Protein AF-A0A3R5TG19-F1 (afdb_monomer_lite)

Radius of gyration: 23.67 Å; chains: 1; bounding box: 73×33×64 Å

Secondary structure (DSSP, 8-state):
----PPP------GGGTPEEEEEEEEE-S--B-SPEEEEEEESS-EEEEEE---SSSSSPPPB-TTEEEEEEEEES---SEEEEEEEE---STT--EEEEEEEEEETTT-EEEEEEEEEEE-SSSTT--SEEEEEPEEEEEPPPEEEEEEEE--SSTT----S-EEE--EETTEE---EEE--SSS-SS-TT-EEEEEEEES---SEEE-

pLDDT: mean 88.53, std 13.29, range [38.94, 98.81]

Structure (mmCIF, N/CA/C/O backbone):
data_AF-A0A3R5TG19-F1
#
_entry.id   AF-A0A3R5TG19-F1
#
loop_
_atom_site.group_PDB
_atom_site.id
_atom_site.type_symbol
_atom_site.label_atom_id
_atom_site.label_alt_id
_atom_site.label_comp_id
_atom_site.label_asym_id
_atom_site.label_entity_id
_atom_site.label_seq_id
_atom_site.pdbx_PDB_ins_code
_atom_site.Cartn_x
_atom_site.Cartn_y
_atom_site.Cartn_z
_atom_site.occupancy
_atom_site.B_iso_or_equiv
_atom_site.auth_seq_id
_atom_site.auth_comp_id
_atom_site.auth_asym_id
_atom_site.auth_atom_id
_atom_site.pdbx_PDB_model_num
ATOM 1 N N . MET A 1 1 ? -53.582 16.364 -17.688 1.00 44.34 1 MET A N 1
ATOM 2 C CA . MET A 1 1 ? -52.197 16.042 -18.097 1.00 44.34 1 MET A CA 1
ATOM 3 C C . MET A 1 1 ? -51.512 15.343 -16.931 1.00 44.34 1 MET A C 1
ATOM 5 O O . MET A 1 1 ? -51.588 15.890 -15.838 1.00 44.34 1 MET A O 1
ATOM 9 N N . PRO A 1 2 ? -50.935 14.143 -17.101 1.00 38.94 2 PRO A N 1
ATOM 10 C CA . PRO A 1 2 ? -50.255 13.450 -16.011 1.00 38.94 2 PRO A CA 1
ATOM 11 C C . PRO A 1 2 ? -48.858 14.049 -15.799 1.00 38.94 2 PRO A C 1
ATOM 13 O O . PRO A 1 2 ? -48.077 14.179 -16.739 1.00 38.94 2 PRO A O 1
ATOM 16 N N . THR A 1 3 ? -48.552 14.439 -14.566 1.00 43.84 3 THR A N 1
ATOM 17 C CA . THR A 1 3 ? -47.246 14.970 -14.163 1.00 43.84 3 THR A CA 1
ATOM 18 C C . THR A 1 3 ? -46.274 13.820 -13.907 1.00 43.84 3 THR A C 1
ATOM 20 O O . THR A 1 3 ? -46.502 12.977 -13.039 1.00 43.84 3 THR A O 1
ATOM 23 N N . LEU A 1 4 ? -45.173 13.789 -14.662 1.00 44.91 4 LEU A N 1
ATOM 24 C CA . LEU A 1 4 ? -44.046 12.886 -14.430 1.00 44.91 4 LEU A CA 1
ATOM 25 C C . LEU A 1 4 ? -43.409 13.216 -13.074 1.00 44.91 4 LEU A C 1
ATOM 27 O O . LEU A 1 4 ? -42.861 14.302 -12.886 1.00 44.91 4 LEU A O 1
ATOM 31 N N . LYS A 1 5 ? -43.474 12.278 -12.121 1.00 48.84 5 LYS A N 1
ATOM 32 C CA . LYS A 1 5 ? -42.689 12.369 -10.886 1.00 48.84 5 LYS A CA 1
ATOM 33 C C . LYS A 1 5 ? -41.215 12.184 -11.243 1.00 48.84 5 LYS A C 1
ATOM 35 O O . LYS A 1 5 ? -40.829 11.147 -11.780 1.00 48.84 5 LYS A O 1
ATOM 40 N N . LYS A 1 6 ? -40.413 13.210 -10.963 1.00 51.38 6 LYS A N 1
ATOM 41 C CA . LYS A 1 6 ? -38.954 13.190 -11.082 1.00 51.38 6 LYS A CA 1
ATOM 42 C C . LYS A 1 6 ? -38.427 12.035 -10.219 1.00 51.38 6 LYS A C 1
ATOM 44 O O . LYS A 1 6 ? -38.751 11.974 -9.036 1.00 51.38 6 LYS A O 1
ATOM 49 N N . LYS A 1 7 ? -37.681 11.099 -10.816 1.00 50.84 7 LYS A N 1
ATOM 50 C CA . LYS A 1 7 ? -36.922 10.090 -10.063 1.00 50.84 7 LYS A CA 1
ATOM 51 C C . LYS A 1 7 ? -35.923 10.847 -9.189 1.00 50.84 7 LYS A C 1
ATOM 53 O O . LYS A 1 7 ? -35.091 11.574 -9.724 1.00 50.84 7 LYS A O 1
ATOM 58 N N . GLU A 1 8 ? -36.039 10.710 -7.876 1.00 53.78 8 GLU A N 1
ATOM 59 C CA . GLU A 1 8 ? -34.966 11.087 -6.960 1.00 53.78 8 GLU A CA 1
ATOM 60 C C . GLU A 1 8 ? -33.823 10.093 -7.173 1.00 53.78 8 GLU A C 1
ATOM 62 O O . GLU A 1 8 ? -33.967 8.892 -6.934 1.00 53.78 8 GLU A O 1
ATOM 67 N N . GLU A 1 9 ? -32.711 10.581 -7.717 1.00 55.53 9 GLU A N 1
ATOM 68 C CA . GLU A 1 9 ? -31.462 9.832 -7.748 1.00 55.53 9 GLU A CA 1
ATOM 69 C C . GLU A 1 9 ? -30.924 9.783 -6.320 1.00 55.53 9 GLU A C 1
ATOM 71 O O . GLU A 1 9 ? -30.652 10.811 -5.703 1.00 55.53 9 GLU A O 1
ATOM 76 N N . VAL A 1 10 ? -30.824 8.575 -5.771 1.00 56.81 10 VAL A N 1
ATOM 77 C CA . VAL A 1 10 ? -30.155 8.347 -4.493 1.00 56.81 10 VAL A CA 1
ATOM 78 C C . VAL A 1 10 ? -28.663 8.558 -4.739 1.00 56.81 10 VAL A C 1
ATOM 80 O O . VAL A 1 10 ? -28.024 7.723 -5.378 1.00 56.81 10 VAL A O 1
ATOM 83 N N . GLU A 1 11 ? -28.109 9.672 -4.259 1.00 52.66 11 GLU A N 1
ATOM 84 C CA . GLU A 1 11 ? -26.660 9.867 -4.187 1.00 52.66 11 GLU A CA 1
ATOM 85 C C . GLU A 1 11 ? -26.077 8.803 -3.248 1.00 52.66 11 GLU A C 1
ATOM 87 O O . GLU A 1 11 ? -26.153 8.900 -2.023 1.00 52.66 11 GLU A O 1
ATOM 92 N N . VAL A 1 12 ? -25.532 7.733 -3.826 1.00 55.78 12 VAL A N 1
ATOM 93 C CA . VAL A 1 12 ? -24.750 6.753 -3.075 1.00 55.78 12 VAL A CA 1
ATOM 94 C C . VAL A 1 12 ? -23.408 7.405 -2.768 1.00 55.78 12 VAL A C 1
ATOM 96 O O . VAL A 1 12 ? -22.629 7.668 -3.682 1.00 55.78 12 VAL A O 1
ATOM 99 N N . ASP A 1 13 ? -23.135 7.662 -1.490 1.00 48.47 13 ASP A N 1
ATOM 100 C CA . ASP A 1 13 ? -21.826 8.130 -1.039 1.00 48.47 13 ASP A CA 1
ATOM 101 C C . ASP A 1 13 ? -20.769 7.057 -1.346 1.00 48.47 13 ASP A C 1
ATOM 103 O O . ASP A 1 13 ? -20.593 6.068 -0.628 1.00 48.47 13 ASP A O 1
ATOM 107 N N . THR A 1 14 ? -20.074 7.236 -2.466 1.00 49.81 14 THR A N 1
ATOM 108 C CA . THR A 1 14 ? -19.056 6.316 -2.979 1.00 49.81 14 THR A CA 1
ATOM 109 C C . THR A 1 14 ? -17.849 6.201 -2.049 1.00 49.81 14 THR A C 1
ATOM 111 O O . THR A 1 14 ? -17.120 5.208 -2.122 1.00 49.81 14 THR A O 1
ATOM 114 N N . THR A 1 15 ? -17.664 7.139 -1.110 1.00 54.97 15 THR A N 1
ATOM 115 C CA . THR A 1 15 ? -16.556 7.100 -0.146 1.00 54.97 15 THR A CA 1
ATOM 116 C C . THR A 1 15 ? -16.666 5.938 0.845 1.00 54.97 15 THR A C 1
ATOM 118 O O . THR A 1 15 ? -15.649 5.485 1.371 1.00 54.97 15 THR A O 1
ATOM 121 N N . LEU A 1 16 ? -17.867 5.378 1.047 1.00 54.97 16 LEU A N 1
ATOM 122 C CA . LEU A 1 16 ? -18.092 4.202 1.898 1.00 54.97 16 LEU A CA 1
ATOM 123 C C . LEU A 1 16 ? -17.478 2.905 1.344 1.00 54.97 16 LEU A C 1
ATOM 125 O O . LEU A 1 16 ? -17.242 1.965 2.113 1.00 54.97 16 LEU A O 1
ATOM 129 N N . TYR A 1 17 ? -17.196 2.853 0.039 1.00 64.06 17 TYR A N 1
ATOM 130 C CA . TYR A 1 17 ? -16.634 1.681 -0.642 1.00 64.06 17 TYR A CA 1
ATOM 131 C C . TYR A 1 17 ? -15.139 1.815 -0.952 1.00 64.06 17 TYR A C 1
ATOM 133 O O . TYR A 1 17 ? -14.502 0.824 -1.318 1.00 64.06 17 TYR A O 1
ATOM 141 N N . GLU A 1 18 ? -14.559 3.003 -0.762 1.00 81.94 18 GLU A N 1
ATOM 142 C CA . GLU A 1 18 ? -13.126 3.210 -0.943 1.00 81.94 18 GLU A CA 1
ATOM 143 C C . GLU A 1 18 ? -12.328 2.555 0.194 1.00 81.94 18 GLU A C 1
ATOM 145 O O . GLU A 1 18 ? -12.533 2.784 1.390 1.00 81.94 18 GLU A O 1
ATOM 150 N N . ARG A 1 19 ? -11.355 1.740 -0.193 1.00 90.31 19 ARG A N 1
ATOM 151 C CA . ARG A 1 19 ? -10.276 1.242 0.650 1.00 90.31 19 ARG A CA 1
ATOM 152 C C . ARG A 1 19 ? -9.034 2.086 0.427 1.00 90.31 19 ARG A C 1
ATOM 154 O O . ARG A 1 19 ? -8.753 2.556 -0.674 1.00 90.31 19 ARG A O 1
ATOM 161 N N . LEU A 1 20 ? -8.265 2.239 1.499 1.00 92.25 20 LEU A N 1
ATOM 162 C CA . LEU A 1 20 ? -6.935 2.818 1.436 1.00 92.25 20 LEU A CA 1
ATOM 163 C C . LEU A 1 20 ? -5.913 1.685 1.493 1.00 92.25 20 LEU A C 1
ATOM 165 O O . LEU A 1 20 ? -5.856 0.951 2.480 1.00 92.25 20 LEU A O 1
ATOM 169 N N . TYR A 1 21 ? -5.099 1.572 0.453 1.00 95.75 21 TYR A N 1
ATOM 170 C CA . TYR A 1 21 ? -3.999 0.624 0.372 1.00 95.75 21 TYR A CA 1
ATOM 171 C C . TYR A 1 21 ? -2.679 1.360 0.577 1.00 95.75 21 TYR A C 1
ATOM 173 O O . TYR A 1 21 ? -2.360 2.306 -0.144 1.00 95.75 21 TYR A O 1
ATOM 181 N N . LYS A 1 22 ? -1.906 0.934 1.574 1.00 95.44 22 LYS A N 1
ATOM 182 C CA . LYS A 1 22 ? -0.529 1.384 1.780 1.00 95.44 22 LYS A CA 1
ATOM 183 C C . LYS A 1 22 ? 0.392 0.518 0.924 1.00 95.44 22 LYS A C 1
ATOM 185 O O . LYS A 1 22 ? 0.374 -0.699 1.073 1.00 95.44 22 LYS A O 1
ATOM 190 N N . VAL A 1 23 ? 1.188 1.136 0.059 1.00 98.00 23 VAL A N 1
ATOM 191 C CA . VAL A 1 23 ? 2.125 0.468 -0.854 1.00 98.00 23 VAL A CA 1
ATOM 192 C C . VAL A 1 23 ? 3.543 0.875 -0.472 1.00 98.00 23 VAL A C 1
ATOM 194 O O . VAL A 1 23 ? 3.931 2.024 -0.674 1.00 98.00 23 VAL A O 1
ATOM 197 N N . ASP A 1 24 ? 4.304 -0.055 0.096 1.00 97.94 24 ASP A N 1
ATOM 198 C CA . ASP A 1 24 ? 5.726 0.103 0.396 1.00 97.94 24 ASP A CA 1
ATOM 199 C C . ASP A 1 24 ? 6.554 -0.511 -0.742 1.00 97.94 24 ASP A C 1
ATOM 201 O O . ASP A 1 24 ? 6.470 -1.710 -1.003 1.00 97.94 24 ASP A O 1
ATOM 205 N N . VAL A 1 25 ? 7.360 0.306 -1.416 1.00 98.56 25 VAL A N 1
ATOM 206 C CA . VAL A 1 25 ? 8.231 -0.102 -2.527 1.00 98.56 25 VAL A CA 1
ATOM 207 C C . VAL A 1 25 ? 9.676 -0.133 -2.047 1.00 98.56 25 VAL A C 1
ATOM 209 O O . VAL A 1 25 ? 10.187 0.887 -1.585 1.00 98.56 25 VAL A O 1
ATOM 212 N N . TYR A 1 26 ? 10.329 -1.289 -2.165 1.00 98.44 26 TYR A N 1
ATOM 213 C CA . TYR A 1 26 ? 11.716 -1.504 -1.753 1.00 98.44 26 TYR A CA 1
ATOM 214 C C . TYR A 1 26 ? 12.621 -1.498 -2.980 1.00 98.44 26 TYR A C 1
ATOM 216 O O . TYR A 1 26 ? 12.577 -2.410 -3.810 1.00 98.44 26 TYR A O 1
ATOM 224 N N . THR A 1 27 ? 13.420 -0.444 -3.105 1.00 98.38 27 THR A N 1
ATOM 225 C CA . THR A 1 27 ? 14.400 -0.306 -4.181 1.00 98.38 27 THR A CA 1
ATOM 226 C C . THR A 1 27 ? 15.750 -0.805 -3.688 1.00 98.38 27 THR A C 1
ATOM 228 O O . THR A 1 27 ? 16.210 -0.366 -2.637 1.00 98.38 27 THR A O 1
ATOM 231 N N . GLY A 1 28 ? 16.386 -1.689 -4.454 1.00 97.50 28 GLY A N 1
ATOM 232 C CA . GLY A 1 28 ? 17.715 -2.204 -4.124 1.00 97.50 28 GLY A CA 1
ATOM 233 C C . GLY A 1 28 ? 18.819 -1.356 -4.745 1.00 97.50 28 GLY A C 1
ATOM 234 O O . GLY A 1 28 ? 18.795 -0.129 -4.668 1.00 97.50 28 GLY A O 1
ATOM 235 N N . GLU A 1 29 ? 19.776 -2.007 -5.403 1.00 95.62 29 GLU A N 1
ATOM 236 C CA . GLU A 1 29 ? 21.056 -1.409 -5.815 1.00 95.62 29 GLU A CA 1
ATOM 237 C C . GLU A 1 29 ? 20.965 -0.227 -6.803 1.00 95.62 29 GLU A C 1
ATOM 239 O O . GLU A 1 29 ? 21.908 0.558 -6.926 1.00 95.62 29 GLU A O 1
ATOM 244 N N . SER A 1 30 ? 19.836 -0.048 -7.496 1.00 96.38 30 SER A N 1
ATOM 245 C CA . SER A 1 30 ? 19.659 1.033 -8.470 1.00 96.38 30 SER A CA 1
ATOM 246 C C . SER A 1 30 ? 18.292 1.684 -8.357 1.00 96.38 30 SER A C 1
ATOM 248 O O . SER A 1 30 ? 17.275 1.001 -8.444 1.00 96.38 30 SER A O 1
ATOM 250 N N . GLY A 1 31 ? 18.288 3.011 -8.221 1.00 94.94 31 GLY A N 1
ATOM 251 C CA . GLY A 1 31 ? 17.098 3.861 -8.229 1.00 94.94 31 GLY A CA 1
ATOM 252 C C . GLY A 1 31 ? 16.665 4.306 -9.627 1.00 94.94 31 GLY A C 1
ATOM 253 O O . GLY A 1 31 ? 17.292 3.952 -10.621 1.00 94.94 31 GLY A O 1
ATOM 254 N N . ILE A 1 32 ? 15.601 5.108 -9.704 1.00 96.12 32 ILE A N 1
ATOM 255 C CA . ILE A 1 32 ? 15.060 5.643 -10.961 1.00 96.12 32 ILE A CA 1
ATOM 256 C C . ILE A 1 32 ? 14.358 6.993 -10.748 1.00 96.12 32 ILE A C 1
ATOM 258 O O . ILE A 1 32 ? 13.757 7.240 -9.707 1.00 96.12 32 ILE A O 1
ATOM 262 N N . ASN A 1 33 ? 14.424 7.875 -11.747 1.00 93.56 33 ASN A N 1
ATOM 263 C CA . ASN A 1 33 ? 13.768 9.194 -11.775 1.00 93.56 33 ASN A CA 1
ATOM 264 C C . ASN A 1 33 ? 12.709 9.334 -12.895 1.00 93.56 33 ASN A C 1
ATOM 266 O O . ASN A 1 33 ? 12.219 10.433 -13.168 1.00 93.56 33 ASN A O 1
ATOM 270 N N . ALA A 1 34 ? 12.374 8.222 -13.551 1.00 94.56 34 ALA A N 1
ATOM 271 C CA . ALA A 1 34 ? 11.252 8.098 -14.475 1.00 94.56 34 ALA A CA 1
ATOM 272 C C . ALA A 1 34 ? 9.936 7.855 -13.717 1.00 94.56 34 ALA A C 1
ATOM 274 O O . ALA A 1 34 ? 9.946 7.526 -12.528 1.00 94.56 34 ALA A O 1
ATOM 275 N N . ASN A 1 35 ? 8.795 7.981 -14.396 1.00 95.44 35 ASN A N 1
ATOM 276 C CA . ASN A 1 35 ? 7.510 7.759 -13.749 1.00 95.44 35 ASN A CA 1
ATOM 277 C C . ASN A 1 35 ? 7.250 6.270 -13.584 1.00 95.44 35 ASN A C 1
ATOM 279 O O . ASN A 1 35 ? 7.169 5.522 -14.560 1.00 95.44 35 ASN A O 1
ATOM 283 N N . VAL A 1 36 ? 7.045 5.864 -12.338 1.00 97.44 36 VAL A N 1
ATOM 284 C CA . VAL A 1 36 ? 6.682 4.495 -11.986 1.00 97.44 36 VAL A CA 1
ATOM 285 C C . VAL A 1 36 ? 5.170 4.397 -11.826 1.00 97.44 36 VAL A C 1
ATOM 287 O O . VAL A 1 36 ? 4.535 5.261 -11.218 1.00 97.44 36 VAL A O 1
ATOM 290 N N . HIS A 1 37 ? 4.594 3.336 -12.373 1.00 98.31 37 HIS A N 1
ATOM 291 C CA . HIS A 1 37 ? 3.171 3.044 -12.332 1.00 98.31 37 HIS A CA 1
ATOM 292 C C . HIS A 1 37 ? 2.938 1.645 -11.778 1.00 98.31 37 HIS A C 1
ATOM 294 O O . HIS A 1 37 ? 3.706 0.726 -12.062 1.00 98.31 37 HIS A O 1
ATOM 300 N N . ILE A 1 38 ? 1.850 1.489 -11.030 1.00 98.69 38 ILE A N 1
ATOM 301 C CA . ILE A 1 38 ? 1.385 0.206 -10.515 1.00 98.69 38 ILE A CA 1
ATOM 302 C C . ILE A 1 38 ? -0.047 -0.065 -10.980 1.00 98.69 38 ILE A C 1
ATOM 304 O O . ILE A 1 38 ? -0.877 0.841 -11.010 1.00 98.69 38 ILE A O 1
ATOM 308 N N . THR A 1 39 ? -0.335 -1.312 -11.332 1.00 98.69 39 THR A N 1
ATOM 309 C CA . THR A 1 39 ? -1.693 -1.856 -11.488 1.00 98.69 39 THR A CA 1
ATOM 310 C C . THR A 1 39 ? -1.832 -2.992 -10.484 1.00 98.69 39 THR A C 1
ATOM 312 O O . THR A 1 39 ? -0.910 -3.796 -10.356 1.00 98.69 39 THR A O 1
ATOM 315 N N . ILE A 1 40 ? -2.938 -3.059 -9.746 1.00 98.69 40 ILE A N 1
ATOM 316 C CA . ILE A 1 40 ? -3.152 -4.110 -8.743 1.00 98.69 40 ILE A CA 1
ATOM 317 C C . ILE A 1 40 ? -4.423 -4.853 -9.103 1.00 98.69 40 ILE A C 1
ATOM 319 O O . ILE A 1 40 ? -5.493 -4.259 -9.126 1.00 98.69 40 ILE A O 1
ATOM 323 N N . LYS A 1 41 ? -4.316 -6.157 -9.323 1.00 98.56 41 LYS A N 1
ATOM 324 C CA . LYS A 1 41 ? -5.462 -7.031 -9.525 1.00 98.56 41 LYS A CA 1
ATOM 325 C C . LYS A 1 41 ? -5.706 -7.846 -8.265 1.00 98.56 41 LYS A C 1
ATOM 327 O O . LYS A 1 41 ? -4.799 -8.526 -7.773 1.00 98.56 41 LYS A O 1
ATOM 332 N N . GLY A 1 42 ? -6.929 -7.790 -7.758 1.00 98.00 42 GLY A N 1
ATOM 333 C CA . GLY A 1 42 ? -7.396 -8.691 -6.719 1.00 98.00 42 GLY A CA 1
ATOM 334 C C . GLY A 1 42 ? -8.580 -9.536 -7.178 1.00 98.00 42 GLY A C 1
ATOM 335 O O . GLY A 1 42 ? -9.133 -9.357 -8.260 1.00 98.00 42 GLY A O 1
ATOM 336 N N . SER A 1 43 ? -8.973 -10.473 -6.325 1.00 97.62 43 SER A N 1
ATOM 337 C CA . SER A 1 43 ? -10.079 -11.416 -6.557 1.00 97.62 43 SER A CA 1
ATOM 338 C C . SER A 1 43 ? -11.468 -10.772 -6.685 1.00 97.62 43 SER A C 1
ATOM 340 O O . SER A 1 43 ? -12.420 -11.450 -7.076 1.00 97.62 43 SER A O 1
ATOM 342 N N . ARG A 1 44 ? -11.632 -9.498 -6.304 1.00 96.81 44 ARG A N 1
ATOM 343 C CA . ARG A 1 44 ? -12.923 -8.788 -6.358 1.00 96.81 44 ARG A CA 1
ATOM 344 C C . ARG A 1 44 ? -12.945 -7.627 -7.338 1.00 96.81 44 ARG A C 1
ATOM 346 O O . ARG A 1 44 ? -13.999 -7.372 -7.908 1.00 96.81 44 ARG A O 1
ATOM 353 N N . ASP A 1 45 ? -11.827 -6.928 -7.483 1.00 96.44 45 ASP A N 1
ATOM 354 C CA . ASP A 1 45 ? -11.725 -5.708 -8.281 1.00 96.44 45 ASP A CA 1
ATOM 355 C C . ASP A 1 45 ? -10.250 -5.420 -8.613 1.00 96.44 45 ASP A C 1
ATOM 357 O O . ASP A 1 45 ? -9.344 -6.145 -8.178 1.00 96.44 45 ASP A O 1
ATOM 361 N N . GLU A 1 46 ? -9.996 -4.340 -9.343 1.00 96.81 46 GLU A N 1
ATOM 362 C CA . GLU A 1 46 ? -8.660 -3.879 -9.701 1.00 96.81 46 GLU A CA 1
ATOM 363 C C . GLU A 1 46 ? -8.428 -2.393 -9.394 1.00 96.81 46 GLU A C 1
ATOM 365 O O . GLU A 1 46 ? -9.309 -1.543 -9.500 1.00 96.81 46 GLU A O 1
ATOM 370 N N . LEU A 1 47 ? -7.189 -2.066 -9.026 1.00 97.50 47 LEU A N 1
ATOM 371 C CA . LEU A 1 47 ? -6.664 -0.715 -9.142 1.00 97.50 47 LEU A CA 1
ATOM 372 C C . LEU A 1 47 ? -6.041 -0.585 -10.539 1.00 97.50 47 LEU A C 1
ATOM 374 O O . LEU A 1 47 ? -4.989 -1.197 -10.772 1.00 97.50 47 LEU A O 1
ATOM 378 N N . PRO A 1 48 ? -6.628 0.212 -11.451 1.00 97.62 48 PRO A N 1
ATOM 379 C CA . PRO A 1 48 ? -6.042 0.451 -12.763 1.00 97.62 48 PRO A CA 1
ATOM 380 C C . PRO A 1 48 ? -4.686 1.154 -12.648 1.00 97.62 48 PRO A C 1
ATOM 382 O O . PRO A 1 48 ? -4.320 1.687 -11.595 1.00 97.62 48 PRO A O 1
ATOM 385 N N . LYS A 1 49 ? -3.949 1.192 -13.764 1.00 98.00 49 LYS A N 1
ATOM 386 C CA . LYS A 1 49 ? -2.621 1.808 -13.858 1.00 98.00 49 LYS A CA 1
ATOM 387 C C . LYS A 1 49 ? -2.590 3.187 -13.195 1.00 98.00 49 LYS A C 1
ATOM 389 O O . LYS A 1 49 ? -3.136 4.162 -13.707 1.00 98.00 49 LYS A O 1
ATOM 394 N N . THR A 1 50 ? -1.892 3.259 -12.070 1.00 96.81 50 THR A N 1
ATOM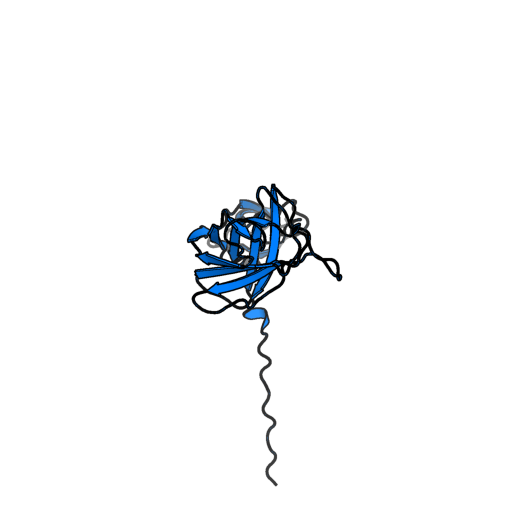 395 C CA . THR A 1 50 ? -1.807 4.436 -11.211 1.00 96.81 50 THR A CA 1
ATOM 396 C C . THR A 1 50 ? -0.348 4.823 -11.023 1.00 96.81 50 THR A C 1
ATOM 398 O O . THR A 1 50 ? 0.487 3.992 -10.672 1.00 96.81 50 THR A O 1
ATOM 401 N N . GLN A 1 51 ? -0.023 6.093 -11.257 1.00 96.00 51 GLN A N 1
ATOM 402 C CA . GLN A 1 51 ? 1.329 6.615 -11.059 1.00 96.00 51 GLN A CA 1
ATOM 403 C C . GLN A 1 51 ? 1.660 6.737 -9.563 1.00 96.00 51 GLN A C 1
ATOM 405 O O . GLN A 1 51 ? 0.895 7.322 -8.793 1.00 96.00 51 GLN A O 1
ATOM 410 N N . LEU A 1 52 ? 2.835 6.254 -9.162 1.00 95.81 52 LEU A N 1
ATOM 411 C CA . LEU A 1 52 ? 3.370 6.412 -7.813 1.00 95.81 52 LEU A CA 1
ATOM 412 C C . LEU A 1 52 ? 4.077 7.767 -7.684 1.00 95.81 52 LEU A C 1
ATOM 414 O O . LEU A 1 52 ? 5.143 7.986 -8.256 1.00 95.81 52 LEU A O 1
ATOM 418 N N . LYS A 1 53 ? 3.481 8.694 -6.927 1.00 90.50 53 LYS A N 1
ATOM 419 C CA . LYS A 1 53 ? 4.020 10.045 -6.702 1.00 90.50 53 LYS A CA 1
ATOM 420 C C . LYS A 1 53 ? 3.732 10.558 -5.291 1.00 90.50 53 LYS A C 1
ATOM 422 O O . LYS A 1 53 ? 2.763 10.136 -4.663 1.00 90.50 53 LYS A O 1
ATOM 427 N N . LYS A 1 54 ? 4.556 11.494 -4.805 1.00 83.19 54 LYS A N 1
ATOM 428 C CA . LYS A 1 54 ? 4.353 12.214 -3.534 1.00 83.19 54 LYS A CA 1
ATOM 429 C C . LYS A 1 54 ? 4.196 13.717 -3.791 1.00 83.19 54 LYS A C 1
ATOM 431 O O . LYS A 1 54 ? 4.942 14.279 -4.582 1.00 83.19 54 LYS A O 1
ATOM 436 N N . GLY A 1 55 ? 3.265 14.367 -3.087 1.00 67.06 55 GLY A N 1
ATOM 437 C CA . GLY A 1 55 ? 3.061 15.824 -3.142 1.00 67.06 55 GLY A CA 1
ATOM 438 C C . GLY A 1 55 ? 2.157 16.328 -4.281 1.00 67.06 55 GLY A C 1
ATOM 439 O O . GLY A 1 55 ? 1.633 15.552 -5.078 1.00 67.06 55 GLY A O 1
ATOM 440 N N . ARG A 1 56 ? 1.940 17.653 -4.320 1.00 57.34 56 ARG A N 1
ATOM 441 C CA . ARG A 1 56 ? 1.245 18.371 -5.406 1.00 57.34 56 ARG A CA 1
ATOM 442 C C . ARG A 1 56 ? 2.302 19.014 -6.314 1.00 57.34 56 ARG A C 1
ATOM 444 O O . ARG A 1 56 ? 3.124 19.771 -5.811 1.00 57.34 56 ARG A O 1
ATOM 451 N N . GLY A 1 57 ? 2.289 18.731 -7.617 1.00 61.56 57 GLY A N 1
ATOM 452 C CA . GLY A 1 57 ? 3.234 19.307 -8.586 1.00 61.56 57 GLY A CA 1
ATOM 453 C C . GLY A 1 57 ? 3.508 18.395 -9.787 1.00 61.56 57 GLY A C 1
ATOM 454 O O . GLY A 1 57 ? 2.994 17.278 -9.842 1.00 61.56 57 GLY A O 1
ATOM 455 N N . SER A 1 58 ? 4.305 18.886 -10.744 1.00 58.88 58 SER A N 1
ATOM 456 C CA . SER A 1 58 ? 4.680 18.173 -11.979 1.00 58.88 58 SER A CA 1
ATOM 457 C C . SER A 1 58 ? 6.028 17.447 -11.910 1.00 58.88 58 SER A C 1
ATOM 459 O O . SER A 1 58 ? 6.430 16.836 -12.895 1.00 58.88 58 SER A O 1
ATOM 461 N N . MET A 1 59 ? 6.753 17.530 -10.790 1.00 67.50 59 MET A N 1
ATOM 462 C CA . MET A 1 59 ? 8.063 16.893 -10.681 1.00 67.50 59 MET A CA 1
ATOM 463 C C . MET A 1 59 ? 7.899 15.393 -10.417 1.00 67.50 59 MET A C 1
ATOM 465 O O . MET A 1 59 ? 7.160 14.990 -9.515 1.00 67.50 59 MET A O 1
ATOM 469 N N . ASN A 1 60 ? 8.583 14.576 -11.219 1.00 75.50 60 ASN A N 1
ATOM 470 C CA . ASN A 1 60 ? 8.588 13.123 -11.078 1.00 75.50 60 ASN A CA 1
ATOM 471 C C . ASN A 1 60 ? 9.107 12.736 -9.688 1.00 75.50 60 ASN A C 1
ATOM 473 O O . ASN A 1 60 ? 10.067 13.323 -9.184 1.00 75.50 60 ASN A O 1
ATOM 477 N N . PHE A 1 61 ? 8.493 11.727 -9.072 1.00 89.44 61 PHE A N 1
ATOM 478 C CA . PHE A 1 61 ? 9.020 11.171 -7.833 1.00 89.44 61 PHE A CA 1
ATOM 479 C C . PHE A 1 61 ? 10.262 10.323 -8.132 1.00 89.44 61 PHE A C 1
ATOM 481 O O . PHE A 1 61 ? 10.237 9.478 -9.025 1.00 89.44 61 PHE A O 1
ATOM 488 N N . ILE A 1 62 ? 11.340 10.549 -7.382 1.00 93.44 62 ILE A N 1
ATOM 489 C CA . ILE A 1 62 ? 12.604 9.832 -7.554 1.00 93.44 62 ILE A CA 1
ATOM 490 C C . ILE A 1 62 ? 12.661 8.688 -6.547 1.00 93.44 62 ILE A C 1
ATOM 492 O O . ILE A 1 62 ? 12.634 8.913 -5.338 1.00 93.44 62 ILE A O 1
ATOM 496 N N . PHE A 1 63 ? 12.792 7.466 -7.051 1.00 95.69 63 PHE A N 1
ATOM 497 C CA . PHE A 1 63 ? 13.095 6.292 -6.246 1.00 95.69 63 PHE A CA 1
ATOM 498 C C . PHE A 1 63 ? 14.605 6.220 -6.055 1.00 95.69 63 PHE A C 1
ATOM 500 O O . PHE A 1 63 ? 15.351 6.030 -7.016 1.00 95.69 63 PHE A O 1
ATOM 507 N N . MET A 1 64 ? 15.065 6.402 -4.823 1.00 95.69 64 MET A N 1
ATOM 508 C CA . MET A 1 64 ? 16.482 6.285 -4.487 1.00 95.69 64 MET A CA 1
ATOM 509 C C . MET A 1 64 ? 16.872 4.813 -4.324 1.00 95.69 64 MET A C 1
ATOM 511 O O . MET A 1 64 ? 16.045 3.975 -3.979 1.00 95.69 64 MET A O 1
ATOM 515 N N . ARG A 1 65 ? 18.139 4.492 -4.602 1.00 96.75 65 ARG A N 1
ATOM 516 C CA . ARG A 1 65 ? 18.678 3.155 -4.320 1.00 96.75 65 ARG A CA 1
ATOM 517 C C . ARG A 1 65 ? 18.676 2.888 -2.815 1.00 96.75 65 ARG A C 1
ATOM 519 O O . ARG A 1 65 ? 18.873 3.825 -2.046 1.00 96.75 65 ARG A O 1
ATOM 526 N N . GLU A 1 66 ? 18.512 1.628 -2.432 1.00 96.69 66 GLU A N 1
ATOM 527 C CA . GLU A 1 66 ? 18.559 1.154 -1.041 1.00 96.69 66 GLU A CA 1
ATOM 528 C C . GLU A 1 66 ? 17.556 1.867 -0.116 1.00 96.69 66 GLU A C 1
ATOM 530 O O . GLU A 1 66 ? 17.794 2.040 1.081 1.00 96.69 66 GLU A O 1
ATOM 535 N N . THR A 1 67 ? 16.414 2.300 -0.659 1.00 96.06 67 THR A N 1
ATOM 536 C CA . THR A 1 67 ? 15.356 2.937 0.129 1.00 96.06 67 THR A CA 1
ATOM 537 C C . THR A 1 67 ? 14.033 2.197 0.048 1.00 96.06 67 THR A C 1
ATOM 539 O O . THR A 1 67 ? 13.724 1.460 -0.892 1.00 96.06 67 THR A O 1
ATOM 542 N N . LYS A 1 68 ? 13.216 2.444 1.074 1.00 96.75 68 LYS A N 1
ATOM 543 C CA . LYS A 1 68 ? 11.804 2.091 1.099 1.00 96.75 68 LYS A CA 1
ATOM 544 C C . LYS A 1 68 ? 10.974 3.353 0.956 1.00 96.75 68 LYS A C 1
ATOM 546 O O . LYS A 1 68 ? 11.049 4.235 1.811 1.00 96.75 68 LYS A O 1
ATOM 551 N N . GLU A 1 69 ? 10.109 3.382 -0.048 1.00 96.12 69 GLU A N 1
ATOM 552 C CA . GLU A 1 69 ? 9.187 4.490 -0.270 1.00 96.12 69 GLU A CA 1
ATOM 553 C C . GLU A 1 69 ? 7.731 4.051 -0.116 1.00 96.12 69 GLU A C 1
ATOM 555 O O . GLU A 1 69 ? 7.299 3.066 -0.707 1.00 96.12 69 GLU A O 1
ATOM 560 N N . THR A 1 70 ? 6.971 4.793 0.694 1.00 94.69 70 THR A N 1
ATOM 561 C CA . THR A 1 70 ? 5.564 4.499 1.003 1.00 94.69 70 THR A CA 1
ATOM 562 C C . THR A 1 70 ? 4.613 5.408 0.226 1.00 94.69 70 THR A C 1
ATOM 564 O O . THR A 1 70 ? 4.760 6.633 0.254 1.00 94.69 70 THR A O 1
ATOM 567 N N . PHE A 1 71 ? 3.582 4.813 -0.371 1.00 95.50 71 PHE A N 1
ATOM 568 C CA . PHE A 1 71 ? 2.470 5.480 -1.050 1.00 95.50 71 PHE A CA 1
ATOM 569 C C . PHE A 1 71 ? 1.132 5.029 -0.458 1.00 95.50 71 PHE A C 1
ATOM 571 O O . PHE A 1 71 ? 1.026 3.945 0.113 1.00 95.50 71 PHE A O 1
ATOM 578 N N . TYR A 1 72 ? 0.102 5.859 -0.607 1.00 92.62 72 TYR A N 1
ATOM 579 C CA . TYR A 1 72 ? -1.262 5.538 -0.193 1.00 92.62 72 TYR A CA 1
ATOM 580 C C . TYR A 1 72 ? -2.186 5.687 -1.393 1.00 92.62 72 TYR A C 1
ATOM 582 O O . TYR A 1 72 ? -2.336 6.788 -1.923 1.00 92.62 72 TYR A O 1
ATOM 590 N N . LEU A 1 73 ? -2.774 4.576 -1.825 1.00 94.44 73 LEU A N 1
ATOM 591 C CA . LEU A 1 73 ? -3.624 4.504 -3.005 1.00 94.44 73 LEU A CA 1
ATOM 592 C C . LEU A 1 73 ? -5.056 4.213 -2.571 1.00 94.44 73 LEU A C 1
ATOM 594 O O . LEU A 1 73 ? -5.304 3.313 -1.767 1.00 94.44 73 LEU A O 1
ATOM 598 N N . LYS A 1 74 ? -5.992 5.003 -3.088 1.00 93.19 74 LYS A N 1
ATOM 599 C CA . LYS A 1 74 ? -7.421 4.748 -2.933 1.00 93.19 74 LYS A CA 1
ATOM 600 C C . LYS A 1 74 ? -7.886 3.828 -4.053 1.00 93.19 74 LYS A C 1
ATOM 602 O O . LYS A 1 74 ? -7.538 4.063 -5.206 1.00 93.19 74 LYS A O 1
ATOM 607 N N . ALA A 1 75 ? -8.657 2.809 -3.707 1.00 94.50 75 ALA A N 1
ATOM 608 C CA . ALA A 1 75 ? -9.270 1.887 -4.656 1.00 94.50 75 ALA A CA 1
ATOM 609 C C . ALA A 1 75 ? -10.560 1.309 -4.053 1.00 94.50 75 ALA A C 1
ATOM 611 O O . ALA A 1 75 ? -10.738 1.399 -2.836 1.00 94.50 75 ALA A O 1
ATOM 612 N N . PRO A 1 76 ? -11.442 0.675 -4.839 1.00 94.44 76 PRO A N 1
ATOM 613 C CA . PRO A 1 76 ? -12.477 -0.200 -4.294 1.00 94.44 76 PRO A CA 1
ATOM 614 C C . PRO A 1 76 ? -11.881 -1.323 -3.431 1.00 94.44 76 PRO A C 1
ATOM 616 O O . PRO A 1 76 ? -10.666 -1.525 -3.365 1.00 94.44 76 PRO A O 1
ATOM 619 N N . PHE A 1 77 ? -12.731 -2.097 -2.759 1.00 94.50 77 PHE A N 1
ATOM 620 C CA . PHE A 1 77 ? -12.264 -3.306 -2.085 1.00 94.50 77 PHE A CA 1
ATOM 621 C C . PHE A 1 77 ? -11.824 -4.371 -3.102 1.00 94.50 77 PHE A C 1
ATOM 623 O O . PHE A 1 77 ? -12.649 -5.094 -3.649 1.00 94.50 77 PHE A O 1
ATOM 630 N N . LEU A 1 78 ? -10.508 -4.503 -3.283 1.00 96.44 78 LEU A N 1
ATOM 631 C CA . LEU A 1 78 ? -9.886 -5.399 -4.266 1.00 96.44 78 LEU A CA 1
ATOM 632 C C . LEU A 1 78 ? -9.964 -6.891 -3.881 1.00 96.44 78 LEU A C 1
ATOM 634 O O . LEU A 1 78 ? -9.746 -7.764 -4.718 1.00 96.44 78 LEU A O 1
ATOM 638 N N . GLY A 1 79 ? -10.296 -7.216 -2.626 1.00 95.19 79 GLY A N 1
ATOM 639 C CA . GLY A 1 79 ? -10.287 -8.592 -2.122 1.00 95.19 79 GLY A CA 1
ATOM 640 C C . GLY A 1 79 ? -8.877 -9.114 -1.828 1.00 95.19 79 GLY A C 1
ATOM 641 O O . GLY A 1 79 ? -8.015 -8.367 -1.369 1.00 95.19 79 GLY A O 1
ATOM 642 N N . GLU A 1 80 ? -8.662 -10.412 -2.051 1.00 96.88 80 GLU A N 1
ATOM 643 C CA . GLU A 1 80 ? -7.332 -11.036 -2.025 1.00 96.88 80 GLU A CA 1
ATOM 644 C C . GLU A 1 80 ? -6.496 -10.520 -3.202 1.00 96.88 80 GLU A C 1
ATOM 646 O O . GLU A 1 80 ? -6.945 -10.648 -4.340 1.00 96.88 80 GLU A O 1
ATOM 651 N N . LEU A 1 81 ? -5.330 -9.917 -2.941 1.00 98.31 81 LEU A N 1
ATOM 652 C CA . LEU A 1 81 ? -4.477 -9.374 -4.000 1.00 98.31 81 LEU A CA 1
ATOM 653 C C . LEU A 1 81 ? -3.663 -10.491 -4.656 1.00 98.31 81 LEU A C 1
ATOM 655 O O . LEU A 1 81 ? -2.910 -11.190 -3.981 1.00 98.31 81 LEU A O 1
ATOM 659 N N . GLU A 1 82 ? -3.793 -10.625 -5.972 1.00 97.94 82 GLU A N 1
ATOM 660 C CA . GLU A 1 82 ? -3.216 -11.735 -6.734 1.00 97.94 82 GLU A CA 1
ATOM 661 C C . GLU A 1 82 ? -2.009 -11.288 -7.554 1.00 97.94 82 GLU A C 1
ATOM 663 O O . GLU A 1 82 ? -0.985 -11.970 -7.564 1.00 97.94 82 GLU A O 1
ATOM 668 N N . ILE A 1 83 ? -2.114 -10.138 -8.231 1.00 98.69 83 ILE A N 1
ATOM 669 C CA . ILE A 1 83 ? -1.073 -9.635 -9.132 1.00 98.69 83 ILE A CA 1
ATOM 670 C C . ILE A 1 83 ? -0.846 -8.145 -8.889 1.00 98.69 83 ILE A C 1
ATOM 672 O O . ILE A 1 83 ? -1.790 -7.356 -8.885 1.00 98.69 83 ILE A O 1
ATOM 676 N N . ALA A 1 84 ? 0.417 -7.755 -8.741 1.00 98.75 84 ALA A N 1
ATOM 677 C CA . ALA A 1 84 ? 0.851 -6.369 -8.830 1.00 98.75 84 ALA A CA 1
ATOM 678 C C . ALA A 1 84 ? 1.744 -6.213 -10.061 1.00 98.75 84 ALA A C 1
ATOM 680 O O . ALA A 1 84 ? 2.837 -6.775 -10.128 1.00 98.75 84 ALA A O 1
ATOM 681 N N . THR A 1 85 ? 1.280 -5.438 -11.033 1.00 98.81 85 THR A N 1
ATOM 682 C CA . THR A 1 85 ? 2.061 -5.082 -12.213 1.00 98.81 85 THR A CA 1
ATOM 683 C C . THR A 1 85 ? 2.759 -3.758 -11.961 1.00 98.81 85 THR A C 1
ATOM 685 O O . THR A 1 85 ? 2.094 -2.743 -11.761 1.00 98.81 85 THR A O 1
ATOM 688 N N . ILE A 1 86 ? 4.086 -3.753 -11.996 1.00 98.62 86 ILE A N 1
ATOM 689 C CA . ILE A 1 86 ? 4.915 -2.565 -11.786 1.00 98.62 86 ILE A CA 1
ATOM 690 C C . ILE A 1 86 ? 5.707 -2.253 -13.055 1.00 98.62 86 ILE A C 1
ATOM 692 O O . ILE A 1 86 ? 6.298 -3.143 -13.670 1.00 98.62 86 ILE A O 1
ATOM 696 N N . GLU A 1 87 ? 5.697 -0.989 -13.471 1.00 98.50 87 GLU A N 1
ATOM 697 C CA . GLU A 1 87 ? 6.373 -0.541 -14.688 1.00 98.50 87 GLU A CA 1
ATOM 698 C C . GLU A 1 87 ? 6.857 0.906 -14.604 1.00 98.50 87 GLU A C 1
ATOM 700 O O . GLU A 1 87 ? 6.341 1.695 -13.813 1.00 98.50 87 GLU A O 1
ATOM 705 N N . HIS A 1 88 ? 7.824 1.274 -15.446 1.00 97.69 88 HIS A N 1
ATOM 706 C CA . HIS A 1 88 ? 8.241 2.666 -15.625 1.00 97.69 88 HIS A CA 1
ATOM 707 C C . HIS A 1 88 ? 8.210 3.094 -17.093 1.00 97.69 88 HIS A C 1
ATOM 709 O O . HIS A 1 88 ? 8.275 2.262 -17.991 1.00 97.69 88 HIS A O 1
ATOM 715 N N . ASP A 1 89 ? 8.143 4.401 -17.346 1.00 96.50 89 ASP A N 1
ATOM 716 C CA . ASP A 1 89 ? 8.129 4.988 -18.699 1.00 96.50 89 ASP A CA 1
ATOM 717 C C . ASP A 1 89 ? 9.514 5.445 -19.199 1.00 96.50 89 ASP A C 1
ATOM 719 O O . ASP A 1 89 ? 9.661 5.965 -20.304 1.00 96.50 89 ASP A O 1
ATOM 723 N N . GLY A 1 90 ? 10.554 5.251 -18.389 1.00 94.81 90 GLY A N 1
ATOM 724 C CA . GLY A 1 90 ? 11.911 5.657 -18.726 1.00 94.81 90 GLY A CA 1
ATOM 725 C C . GLY A 1 90 ? 12.528 4.896 -19.910 1.00 94.81 90 GLY A C 1
ATOM 726 O O . GLY A 1 90 ? 12.598 3.672 -19.888 1.00 94.81 90 GLY A O 1
ATOM 727 N N . LEU A 1 91 ? 13.069 5.637 -20.889 1.00 94.56 91 LEU A N 1
ATOM 728 C CA . LEU A 1 91 ? 13.698 5.075 -22.104 1.00 94.56 91 LEU A CA 1
ATOM 729 C C . LEU A 1 91 ? 15.238 5.158 -22.145 1.00 94.56 91 LEU A C 1
ATOM 731 O O . LEU A 1 91 ? 15.885 4.485 -22.948 1.00 94.56 91 LEU A O 1
ATOM 735 N N . GLN A 1 92 ? 15.842 5.997 -21.303 1.00 94.94 92 GLN A N 1
ATOM 736 C CA . GLN A 1 92 ? 17.282 6.256 -21.299 1.00 94.94 92 GLN A CA 1
ATOM 737 C C . GLN A 1 92 ? 18.069 5.123 -20.628 1.00 94.94 92 GLN A C 1
ATOM 739 O O . GLN A 1 92 ? 17.550 4.417 -19.766 1.00 94.94 92 GLN A O 1
ATOM 744 N N . GLN A 1 93 ? 19.358 5.001 -20.958 1.00 92.00 93 GLN A N 1
ATOM 745 C CA . GLN A 1 93 ? 20.266 4.019 -20.346 1.00 92.00 93 GLN A CA 1
ATOM 746 C C . GLN A 1 93 ? 20.403 4.193 -18.821 1.00 92.00 93 GLN A C 1
ATOM 748 O O . GLN A 1 93 ? 20.660 3.235 -18.092 1.00 92.00 93 GLN A O 1
ATOM 753 N N . THR A 1 94 ? 20.199 5.415 -18.329 1.00 93.88 94 THR A N 1
ATOM 754 C CA . THR A 1 94 ? 20.187 5.764 -16.902 1.00 93.88 94 THR A CA 1
ATOM 755 C C . THR A 1 94 ? 18.913 5.318 -16.181 1.00 93.88 94 THR A C 1
ATOM 757 O O . THR A 1 94 ? 18.931 5.197 -14.959 1.00 93.88 94 THR A O 1
ATOM 760 N N . HIS A 1 95 ? 17.825 5.020 -16.900 1.00 95.69 95 HIS A N 1
ATOM 761 C CA . HIS A 1 95 ? 16.554 4.553 -16.336 1.00 95.69 95 HIS A CA 1
ATOM 762 C C . HIS A 1 95 ? 16.583 3.042 -16.084 1.00 95.69 95 HIS A C 1
ATOM 764 O O . HIS A 1 95 ? 15.803 2.268 -16.637 1.00 95.69 95 HIS A O 1
ATOM 770 N N . LYS A 1 96 ? 17.542 2.622 -15.262 1.00 96.12 96 LYS A N 1
ATOM 771 C CA . LYS A 1 96 ? 17.693 1.251 -14.788 1.00 96.12 96 LYS A CA 1
ATOM 772 C C . LYS A 1 96 ? 17.259 1.186 -13.333 1.00 96.12 96 LYS A C 1
ATOM 774 O O . LYS A 1 96 ? 17.851 1.834 -12.478 1.00 96.12 96 LYS A O 1
ATOM 779 N N . TRP A 1 97 ? 16.242 0.395 -13.043 1.00 97.94 97 TRP 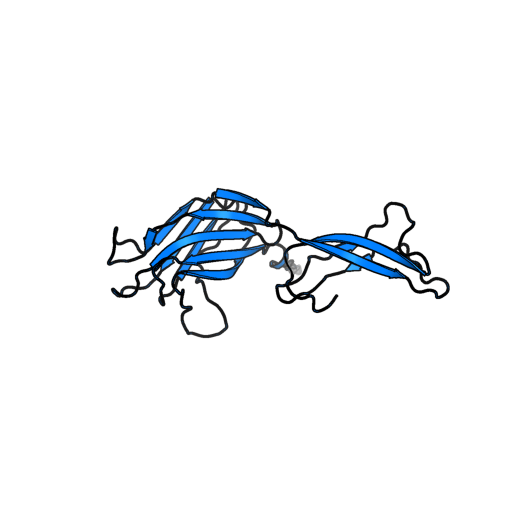A N 1
ATOM 780 C CA . TRP A 1 97 ? 15.722 0.263 -11.692 1.00 97.94 97 TRP A CA 1
ATOM 781 C C . TRP A 1 97 ? 15.898 -1.164 -11.205 1.00 97.94 97 TRP A C 1
ATOM 783 O O . TRP A 1 97 ? 15.577 -2.101 -11.931 1.00 97.94 97 TRP A O 1
ATOM 793 N N . TYR A 1 98 ? 16.404 -1.338 -9.989 1.00 98.25 98 TYR A N 1
ATOM 794 C CA . TYR A 1 98 ? 16.408 -2.638 -9.337 1.00 98.25 98 TYR A CA 1
ATOM 795 C C . TYR A 1 98 ? 15.328 -2.653 -8.263 1.00 98.25 98 TYR A C 1
ATOM 797 O O . TYR A 1 98 ? 15.469 -2.018 -7.215 1.00 98.25 98 TYR A O 1
ATOM 805 N N . LEU A 1 99 ? 14.245 -3.376 -8.532 1.00 98.56 99 LEU A N 1
ATOM 806 C CA . LEU A 1 99 ? 13.158 -3.546 -7.579 1.00 98.56 99 LEU A CA 1
ATOM 807 C C . LEU A 1 99 ? 13.376 -4.841 -6.799 1.00 98.56 99 LEU A C 1
ATOM 809 O O . LEU A 1 99 ? 13.439 -5.923 -7.387 1.00 98.56 99 LEU A O 1
ATOM 813 N N . GLU A 1 100 ? 13.443 -4.734 -5.474 1.00 98.62 100 GLU A N 1
ATOM 814 C CA . GLU A 1 100 ? 13.506 -5.897 -4.590 1.00 98.62 100 GLU A CA 1
ATOM 815 C C . GLU A 1 100 ? 12.116 -6.489 -4.406 1.00 98.62 100 GLU A C 1
ATOM 817 O O . GLU A 1 100 ? 11.869 -7.635 -4.775 1.00 98.62 100 GLU A O 1
ATOM 822 N N . LYS A 1 101 ? 11.187 -5.693 -3.875 1.00 98.62 101 LYS A N 1
ATOM 823 C CA . LYS A 1 101 ? 9.820 -6.132 -3.600 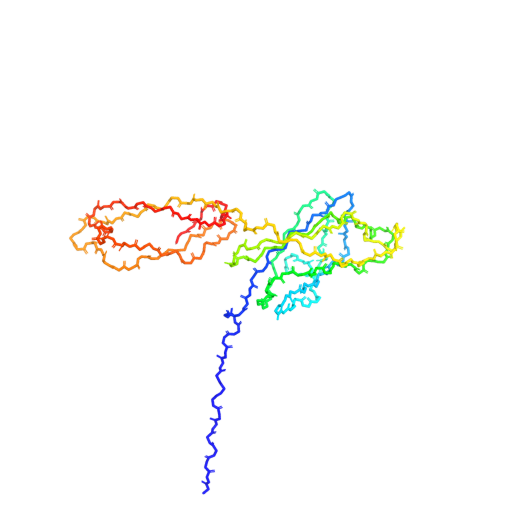1.00 98.62 101 LYS A CA 1
ATOM 824 C C . LYS A 1 101 ? 8.856 -4.975 -3.387 1.00 98.62 101 LYS A C 1
ATOM 826 O O . LYS A 1 101 ? 9.257 -3.833 -3.156 1.00 98.62 101 LYS A O 1
ATOM 831 N N . ILE A 1 102 ? 7.571 -5.305 -3.405 1.00 98.69 102 ILE A N 1
ATOM 832 C CA . ILE A 1 102 ? 6.477 -4.420 -3.013 1.00 98.69 102 ILE A CA 1
ATOM 833 C C . ILE A 1 102 ? 5.704 -5.086 -1.874 1.00 98.69 102 ILE A C 1
ATOM 835 O O . ILE A 1 102 ? 5.371 -6.267 -1.950 1.00 98.69 102 ILE A O 1
ATOM 839 N N . ILE A 1 103 ? 5.400 -4.332 -0.821 1.00 98.44 103 ILE A N 1
ATOM 840 C CA . ILE A 1 103 ? 4.504 -4.759 0.256 1.00 98.44 103 ILE A CA 1
ATOM 841 C C . ILE A 1 103 ? 3.244 -3.903 0.193 1.00 98.44 103 ILE A C 1
ATOM 843 O O . ILE A 1 103 ? 3.316 -2.677 0.261 1.00 98.44 103 ILE A O 1
ATOM 847 N N . ILE A 1 104 ? 2.083 -4.544 0.084 1.00 98.31 104 ILE A N 1
ATOM 848 C CA . ILE A 1 104 ? 0.786 -3.866 0.030 1.00 98.31 104 ILE A CA 1
ATOM 849 C C . ILE A 1 104 ? -0.011 -4.227 1.276 1.00 98.31 104 ILE A C 1
ATOM 851 O O . ILE A 1 104 ? -0.137 -5.397 1.626 1.00 98.31 104 ILE A O 1
ATOM 855 N N . THR A 1 105 ? -0.546 -3.222 1.965 1.00 96.19 105 THR A N 1
ATOM 856 C CA . THR A 1 105 ? -1.390 -3.392 3.152 1.00 96.19 105 THR A CA 1
ATOM 857 C C . THR A 1 105 ? -2.749 -2.740 2.929 1.00 96.19 105 THR A C 1
ATOM 859 O O . THR A 1 105 ? -2.813 -1.537 2.670 1.00 96.19 105 THR A O 1
ATOM 862 N N . ASP A 1 106 ? -3.839 -3.494 3.079 1.00 94.31 106 ASP A N 1
ATOM 863 C CA . ASP A 1 106 ? -5.176 -2.902 3.232 1.00 94.31 106 ASP A CA 1
ATOM 864 C C . ASP A 1 106 ? -5.245 -2.267 4.621 1.00 94.31 106 ASP A C 1
ATOM 866 O O . ASP A 1 106 ? -5.248 -2.962 5.632 1.00 94.31 106 ASP A O 1
ATOM 870 N N . VAL A 1 107 ? -5.302 -0.938 4.685 1.00 88.19 107 VAL A N 1
ATOM 871 C CA . VAL A 1 107 ? -5.231 -0.195 5.953 1.00 88.19 107 VAL A CA 1
ATOM 872 C C . VAL A 1 107 ? -6.414 -0.507 6.873 1.00 88.19 107 VAL A C 1
ATOM 874 O O . VAL A 1 107 ? -6.284 -0.376 8.086 1.00 88.1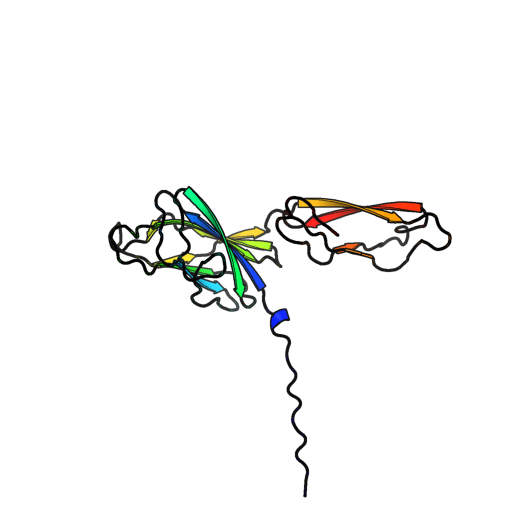9 107 VAL A O 1
ATOM 877 N N . LYS A 1 108 ? -7.567 -0.913 6.327 1.00 84.31 108 LYS A N 1
ATOM 878 C CA . LYS A 1 108 ? -8.773 -1.181 7.122 1.00 84.31 108 LYS A CA 1
ATOM 879 C C . LYS A 1 108 ? -8.818 -2.609 7.662 1.00 84.31 108 LYS A C 1
ATOM 881 O O . LYS A 1 108 ? -9.270 -2.796 8.785 1.00 84.31 108 LYS A O 1
ATOM 886 N N . SER A 1 109 ? -8.421 -3.610 6.873 1.00 87.44 109 SER A N 1
ATOM 887 C CA . SER A 1 109 ? -8.374 -5.011 7.343 1.00 87.44 109 SER A CA 1
ATOM 888 C C . SER A 1 109 ? -7.032 -5.404 7.960 1.00 87.44 109 SER A C 1
ATOM 890 O O . SER A 1 109 ? -6.935 -6.468 8.576 1.00 87.44 109 SER A O 1
ATOM 892 N N . GLU A 1 110 ? -6.025 -4.551 7.769 1.00 88.88 110 GLU A N 1
ATOM 893 C CA . GLU A 1 110 ? -4.622 -4.729 8.148 1.00 88.88 110 GLU A CA 1
ATOM 894 C C . GLU A 1 110 ? -3.957 -5.915 7.453 1.00 88.88 110 GLU A C 1
ATOM 896 O O . GLU A 1 110 ? -2.845 -6.291 7.802 1.00 88.88 110 GLU A O 1
ATOM 901 N N . GLN A 1 111 ? -4.608 -6.504 6.452 1.00 94.06 111 GLN A N 1
ATOM 902 C CA . GLN A 1 111 ? -4.052 -7.602 5.684 1.00 94.06 111 GLN A CA 1
ATOM 903 C C . GLN A 1 111 ? -2.863 -7.124 4.845 1.00 94.06 111 GLN A C 1
ATOM 905 O O . GLN A 1 111 ? -2.939 -6.083 4.190 1.00 94.06 111 GLN A O 1
ATOM 910 N N . VAL A 1 112 ? -1.785 -7.908 4.858 1.00 96.88 112 VAL A N 1
ATOM 911 C CA . VAL A 1 112 ? -0.533 -7.651 4.145 1.00 96.88 112 VAL A CA 1
ATOM 912 C C . VAL A 1 112 ? -0.311 -8.703 3.060 1.00 96.88 112 VAL A C 1
ATOM 914 O O . VAL A 1 112 ? -0.535 -9.901 3.277 1.00 96.88 112 VAL A O 1
ATOM 917 N N . TRP A 1 113 ? 0.155 -8.231 1.908 1.00 98.31 113 TRP A N 1
ATOM 918 C CA . TRP A 1 113 ? 0.626 -9.030 0.785 1.00 98.31 113 TRP A CA 1
ATOM 919 C C . TRP A 1 113 ? 2.031 -8.592 0.390 1.00 98.31 113 TRP A C 1
ATOM 921 O O . TRP A 1 113 ? 2.328 -7.396 0.349 1.00 98.31 113 TRP A O 1
ATOM 931 N N . GLU A 1 114 ? 2.880 -9.562 0.085 1.00 98.44 114 GLU A N 1
ATOM 932 C CA . GLU A 1 114 ? 4.243 -9.355 -0.392 1.00 98.44 114 GLU A CA 1
ATOM 933 C C . GLU A 1 114 ? 4.369 -9.810 -1.847 1.00 98.44 114 GLU A C 1
ATOM 935 O O . GLU A 1 114 ? 3.897 -10.885 -2.213 1.00 98.44 114 GLU A O 1
ATOM 940 N N . PHE A 1 115 ? 4.999 -8.970 -2.663 1.00 98.62 115 PHE A N 1
ATOM 941 C CA . PHE A 1 115 ? 5.223 -9.165 -4.090 1.00 98.62 115 PHE A CA 1
ATOM 942 C C . PHE A 1 115 ? 6.726 -9.066 -4.353 1.00 98.62 115 PHE A C 1
ATOM 944 O O . PHE A 1 115 ? 7.280 -7.969 -4.465 1.00 98.62 115 PHE A O 1
ATOM 951 N N . GLU A 1 116 ? 7.401 -10.210 -4.397 1.00 98.38 116 GLU A N 1
ATOM 952 C CA . GLU A 1 116 ? 8.842 -10.286 -4.643 1.00 98.38 116 GLU A CA 1
ATOM 953 C C . GLU A 1 116 ? 9.155 -10.055 -6.125 1.00 98.38 116 GLU A C 1
ATOM 955 O O . GLU A 1 116 ? 8.470 -10.578 -7.003 1.00 98.38 116 GLU A O 1
ATOM 960 N N . CYS A 1 117 ? 10.202 -9.278 -6.403 1.00 97.81 117 CYS A N 1
ATOM 961 C CA . CYS A 1 117 ? 10.694 -9.020 -7.755 1.00 97.81 117 CYS A CA 1
ATOM 962 C C . CYS A 1 117 ? 12.164 -9.429 -7.893 1.00 97.81 117 CYS A C 1
ATOM 964 O O . CYS A 1 117 ? 12.487 -10.223 -8.773 1.00 97.81 117 CYS A O 1
ATOM 966 N N . PHE A 1 118 ? 13.040 -8.890 -7.034 1.00 97.31 118 PHE A N 1
ATOM 967 C CA . PHE A 1 118 ? 14.500 -9.075 -7.033 1.00 97.31 118 PHE A CA 1
ATOM 968 C C . PHE A 1 118 ? 15.115 -9.052 -8.436 1.00 97.31 118 PHE A C 1
ATOM 970 O O . PHE A 1 118 ? 15.919 -9.907 -8.820 1.00 97.31 118 PHE A O 1
ATOM 977 N N . ASN A 1 119 ? 14.681 -8.088 -9.248 1.00 97.56 119 ASN A N 1
ATOM 978 C CA . ASN A 1 119 ? 15.057 -8.046 -10.648 1.00 97.56 119 ASN A CA 1
ATOM 979 C C . ASN A 1 119 ? 15.069 -6.626 -11.207 1.00 97.56 119 ASN A C 1
ATOM 981 O O . ASN A 1 119 ? 14.470 -5.695 -10.668 1.00 97.56 119 ASN A O 1
ATOM 985 N N . TRP A 1 120 ? 15.773 -6.491 -12.325 1.00 97.62 120 TRP A N 1
ATOM 986 C CA . TRP A 1 120 ? 15.917 -5.237 -13.037 1.00 97.62 120 TRP A CA 1
ATOM 987 C C . TRP A 1 120 ? 14.654 -4.917 -13.837 1.00 97.62 120 TRP A C 1
ATOM 989 O O . TRP A 1 120 ? 14.051 -5.797 -14.455 1.00 97.62 120 TRP A O 1
ATOM 999 N N . LEU A 1 121 ? 14.293 -3.638 -13.851 1.00 98.06 121 LEU A N 1
ATOM 1000 C CA . LEU A 1 121 ? 13.388 -3.019 -14.803 1.00 98.06 121 LEU A CA 1
ATOM 1001 C C . LEU A 1 121 ? 14.221 -2.028 -15.619 1.00 98.06 121 LEU A C 1
ATOM 1003 O O . LEU A 1 121 ? 14.672 -1.006 -15.101 1.00 98.06 121 LEU A O 1
ATOM 1007 N N . SER A 1 122 ? 14.552 -2.399 -16.853 1.00 97.38 122 SER A N 1
ATOM 1008 C CA . SER A 1 122 ? 15.376 -1.588 -17.750 1.00 97.38 122 SER A CA 1
ATOM 1009 C C . SER A 1 122 ? 15.260 -2.088 -19.185 1.00 97.38 122 SER A C 1
ATOM 1011 O O . SER A 1 122 ? 15.249 -3.291 -19.413 1.00 97.38 122 SER A O 1
ATOM 1013 N N . LEU A 1 123 ? 15.266 -1.176 -20.162 1.00 97.06 123 LEU A N 1
ATOM 1014 C CA . LEU A 1 123 ? 15.410 -1.519 -21.585 1.00 97.06 123 LEU A CA 1
ATOM 1015 C C . LEU A 1 123 ? 16.856 -1.836 -21.991 1.00 97.06 123 LEU A C 1
ATOM 1017 O O . LEU A 1 123 ? 17.096 -2.166 -23.146 1.00 97.06 123 LEU A O 1
ATOM 1021 N N . HIS A 1 124 ? 17.823 -1.712 -21.076 1.00 94.69 124 HIS A N 1
ATOM 1022 C CA . HIS A 1 124 ? 19.257 -1.766 -21.395 1.00 94.69 124 HIS A CA 1
ATOM 1023 C C . HIS A 1 124 ? 20.025 -2.822 -20.591 1.00 94.69 124 HIS A C 1
ATOM 1025 O O . HIS A 1 124 ? 21.221 -3.000 -20.803 1.00 94.69 124 HIS A O 1
ATOM 1031 N N . ILE A 1 125 ? 19.368 -3.503 -19.646 1.00 92.19 125 ILE A N 1
ATOM 1032 C CA . ILE A 1 125 ? 20.000 -4.451 -18.718 1.00 92.19 125 ILE A CA 1
ATOM 1033 C C . ILE A 1 125 ? 19.149 -5.721 -18.591 1.00 92.19 125 ILE A C 1
ATOM 1035 O O . ILE A 1 125 ? 17.921 -5.657 -18.547 1.00 92.19 125 ILE A O 1
ATOM 1039 N N . LYS A 1 126 ? 19.830 -6.869 -18.474 1.00 92.19 126 LYS A N 1
ATOM 1040 C CA . LYS A 1 126 ? 19.258 -8.216 -18.322 1.00 92.19 126 LYS A CA 1
ATOM 1041 C C . LYS A 1 126 ? 18.283 -8.581 -19.445 1.00 92.19 126 LYS A C 1
ATOM 1043 O O . LYS A 1 126 ? 18.719 -8.794 -20.565 1.00 92.19 126 LYS A O 1
ATOM 1048 N N . ASP A 1 127 ? 16.998 -8.720 -19.145 1.00 95.75 127 ASP A N 1
ATOM 1049 C CA . ASP A 1 127 ? 15.981 -9.216 -20.077 1.00 95.75 127 ASP A CA 1
ATOM 1050 C C . ASP A 1 127 ? 15.252 -8.097 -20.831 1.00 95.75 127 ASP A C 1
ATOM 1052 O O . ASP A 1 127 ? 14.272 -8.368 -21.525 1.00 95.75 127 ASP A O 1
ATOM 1056 N N . TYR A 1 128 ? 15.735 -6.857 -20.709 1.00 96.31 128 TYR A N 1
ATOM 1057 C CA . TYR A 1 128 ? 15.247 -5.692 -21.446 1.00 96.31 128 TYR A CA 1
ATOM 1058 C C . TYR A 1 128 ? 13.767 -5.372 -21.182 1.00 96.31 128 TYR A C 1
ATOM 1060 O O . TYR A 1 128 ? 13.068 -4.818 -22.033 1.00 96.31 128 TYR A O 1
ATOM 1068 N N . ARG A 1 129 ? 13.264 -5.734 -19.994 1.00 97.31 129 ARG A N 1
ATOM 1069 C CA . ARG A 1 129 ? 11.878 -5.488 -19.581 1.00 97.31 129 ARG A CA 1
ATOM 1070 C C . ARG A 1 129 ? 11.813 -4.341 -18.590 1.00 97.31 129 ARG A C 1
ATOM 1072 O O . ARG A 1 129 ? 12.532 -4.332 -17.603 1.00 97.31 129 ARG A O 1
ATOM 1079 N N . ILE A 1 130 ? 10.879 -3.421 -18.812 1.00 97.81 130 ILE A N 1
ATOM 1080 C CA . ILE A 1 130 ? 10.551 -2.305 -17.901 1.00 97.81 130 ILE A CA 1
ATOM 1081 C C . ILE A 1 130 ? 9.230 -2.509 -17.158 1.00 97.81 130 ILE A C 1
ATOM 1083 O O . ILE A 1 130 ? 8.758 -1.601 -16.483 1.00 97.81 130 ILE A O 1
ATOM 1087 N N . LYS A 1 131 ? 8.629 -3.692 -17.309 1.00 98.50 131 LYS A N 1
ATOM 1088 C CA . LYS A 1 131 ? 7.345 -4.096 -16.738 1.00 98.50 131 LYS A CA 1
ATOM 1089 C C . LYS A 1 131 ? 7.479 -5.482 -16.119 1.00 98.50 131 LYS A C 1
ATOM 1091 O O . LYS A 1 131 ? 8.070 -6.376 -16.733 1.00 98.50 131 LYS A O 1
ATOM 1096 N N . ARG A 1 132 ? 6.919 -5.664 -14.924 1.00 98.31 132 ARG A N 1
ATOM 1097 C CA . ARG A 1 132 ? 6.891 -6.937 -14.196 1.00 98.31 132 ARG A CA 1
ATOM 1098 C C . ARG A 1 132 ? 5.496 -7.203 -13.659 1.00 98.31 132 ARG A C 1
ATOM 1100 O O . ARG A 1 132 ? 4.943 -6.334 -12.997 1.00 98.31 132 ARG A O 1
ATOM 1107 N N . ASP A 1 133 ? 4.992 -8.408 -13.895 1.00 98.50 133 ASP A N 1
ATOM 1108 C CA . ASP A 1 133 ? 3.842 -8.947 -13.174 1.00 98.50 133 ASP A CA 1
ATOM 1109 C C . ASP A 1 133 ? 4.374 -9.751 -11.986 1.00 98.50 133 ASP A C 1
ATOM 1111 O O . ASP A 1 133 ? 5.146 -10.695 -12.163 1.00 98.50 133 ASP A O 1
ATOM 1115 N N . LEU A 1 134 ? 4.014 -9.327 -10.778 1.00 98.62 134 LEU A N 1
ATOM 1116 C CA . LEU A 1 134 ? 4.445 -9.932 -9.523 1.00 98.62 134 LEU A CA 1
ATOM 1117 C C . LEU A 1 134 ? 3.253 -10.623 -8.871 1.00 98.62 134 LEU A C 1
ATOM 1119 O O . LEU A 1 134 ? 2.161 -10.058 -8.844 1.00 98.62 134 LEU A O 1
ATOM 1123 N N . PHE A 1 135 ? 3.461 -11.809 -8.306 1.00 98.25 135 PHE A N 1
ATOM 1124 C CA . PHE A 1 135 ? 2.392 -12.593 -7.691 1.00 98.25 135 PHE A CA 1
ATOM 1125 C C . PHE A 1 135 ? 2.349 -12.369 -6.181 1.00 98.25 135 PHE A C 1
ATOM 1127 O O . PHE A 1 135 ? 3.375 -12.428 -5.503 1.00 98.25 135 PHE A O 1
ATOM 1134 N N . GLY A 1 136 ? 1.155 -12.088 -5.667 1.00 96.06 136 GLY A N 1
ATOM 1135 C CA . GLY A 1 136 ? 0.937 -11.749 -4.269 1.00 96.06 136 GLY A CA 1
ATOM 1136 C C . GLY A 1 136 ? 1.026 -12.968 -3.364 1.00 96.06 136 GLY A C 1
ATOM 1137 O O . GLY A 1 136 ? 0.300 -13.945 -3.534 1.00 96.06 136 GLY A O 1
ATOM 1138 N N . LYS A 1 137 ? 1.876 -12.887 -2.343 1.00 96.75 137 LYS A N 1
ATOM 1139 C CA . LYS A 1 137 ? 1.895 -13.823 -1.221 1.00 96.75 137 LYS A CA 1
ATOM 1140 C C . LYS A 1 137 ? 1.246 -13.166 -0.014 1.00 96.75 137 LYS A C 1
ATOM 1142 O O . LYS A 1 137 ? 1.738 -12.162 0.494 1.00 96.75 137 LYS A O 1
ATOM 1147 N N . LYS A 1 138 ? 0.162 -13.752 0.485 1.00 94.62 138 LYS A N 1
ATOM 1148 C CA . LYS A 1 138 ? -0.468 -13.329 1.738 1.00 94.62 138 LYS A CA 1
ATOM 1149 C C . LYS A 1 138 ? 0.469 -13.628 2.913 1.00 94.62 138 LYS A C 1
ATOM 1151 O O . LYS A 1 138 ? 0.770 -14.792 3.167 1.00 94.62 138 LYS A O 1
ATOM 1156 N N . THR A 1 139 ? 0.944 -12.604 3.624 1.00 86.94 139 THR A N 1
ATOM 1157 C CA . THR A 1 139 ? 1.963 -12.763 4.686 1.00 86.94 139 THR A CA 1
ATOM 1158 C C . THR A 1 139 ? 1.419 -12.611 6.109 1.00 86.94 139 THR A C 1
ATOM 1160 O O . THR A 1 139 ? 2.100 -12.981 7.060 1.00 86.94 139 THR A O 1
ATOM 1163 N N . GLY A 1 140 ? 0.174 -12.149 6.272 1.00 83.69 140 GLY A N 1
ATOM 1164 C CA . GLY A 1 140 ? -0.506 -12.028 7.570 1.00 83.69 140 GLY A CA 1
ATOM 1165 C C . GLY A 1 140 ? -1.113 -10.643 7.781 1.00 83.69 140 GLY A C 1
ATOM 1166 O O . GLY A 1 140 ? -1.262 -9.884 6.826 1.00 83.69 140 GLY A O 1
ATOM 1167 N N . LYS A 1 141 ? -1.491 -10.306 9.017 1.00 83.25 141 LYS A N 1
ATOM 1168 C CA . LYS A 1 141 ? -1.891 -8.935 9.361 1.00 83.25 141 LYS A CA 1
ATOM 1169 C C . LYS A 1 141 ? -0.679 -8.108 9.780 1.00 83.25 141 LYS A C 1
ATOM 1171 O O . LYS A 1 141 ? 0.265 -8.646 10.355 1.00 83.25 141 LYS A O 1
ATOM 1176 N N . ALA A 1 142 ? -0.712 -6.810 9.501 1.00 78.12 142 ALA A N 1
ATOM 1177 C CA . ALA A 1 142 ? 0.290 -5.871 9.977 1.00 78.12 142 ALA A CA 1
ATOM 1178 C C . ALA A 1 142 ? 0.364 -5.932 11.509 1.00 78.12 142 ALA A C 1
ATOM 1180 O O . ALA A 1 142 ? -0.663 -6.044 12.179 1.00 78.12 142 ALA A O 1
ATOM 1181 N N . ALA A 1 143 ? 1.578 -5.868 12.058 1.00 76.31 143 ALA A N 1
ATOM 1182 C CA . ALA A 1 143 ? 1.770 -5.865 13.501 1.00 76.31 143 ALA A CA 1
ATOM 1183 C C . ALA A 1 143 ? 1.050 -4.658 14.126 1.00 76.31 143 ALA A C 1
ATOM 1185 O O . ALA A 1 143 ? 1.243 -3.517 13.693 1.00 76.31 143 ALA A O 1
ATOM 1186 N N . LEU A 1 144 ? 0.220 -4.928 15.133 1.00 81.69 144 LEU A N 1
ATOM 1187 C CA . LEU A 1 144 ? -0.460 -3.904 15.918 1.00 81.69 144 LEU A CA 1
ATOM 1188 C C . LEU A 1 144 ? 0.334 -3.602 17.179 1.00 81.69 144 LEU A C 1
ATOM 1190 O O . LEU A 1 144 ? 0.913 -4.493 17.795 1.00 81.69 144 LEU A O 1
ATOM 1194 N N . GLU A 1 145 ? 0.321 -2.336 17.568 1.00 84.62 145 GLU A N 1
ATOM 1195 C CA . GLU A 1 145 ? 0.800 -1.874 18.860 1.00 84.62 145 GLU A CA 1
ATOM 1196 C C . GLU A 1 145 ? -0.366 -1.780 19.832 1.00 84.62 145 GLU A C 1
ATOM 1198 O O . GLU A 1 145 ? -1.484 -1.423 19.452 1.00 84.62 145 GLU A O 1
ATOM 1203 N N . VAL A 1 146 ? -0.092 -2.095 21.095 1.00 88.81 146 VAL A N 1
ATOM 1204 C CA . VAL A 1 146 ? -1.050 -1.933 22.184 1.00 88.81 146 VAL A CA 1
ATOM 1205 C C . VAL A 1 146 ? -0.849 -0.553 22.801 1.00 88.81 146 VAL A C 1
ATOM 1207 O O . VAL A 1 146 ? 0.228 -0.231 23.297 1.00 88.81 146 VAL A O 1
ATOM 1210 N N . TYR A 1 147 ? -1.901 0.254 22.767 1.00 89.50 147 TYR A N 1
ATOM 1211 C CA . TYR A 1 147 ? -1.991 1.551 23.419 1.00 89.50 147 TYR A CA 1
ATOM 1212 C C . TYR A 1 147 ? -2.813 1.394 24.695 1.00 89.50 147 TYR A C 1
ATOM 1214 O O . TYR A 1 147 ? -3.974 0.991 24.629 1.00 89.50 147 TYR A O 1
ATOM 1222 N N . ASN A 1 148 ? -2.230 1.732 25.846 1.00 91.94 148 ASN A N 1
ATOM 1223 C CA . ASN A 1 148 ? -2.965 1.780 27.105 1.00 91.94 148 ASN A CA 1
ATOM 1224 C C . ASN A 1 148 ? -3.686 3.129 27.218 1.00 91.94 148 ASN A C 1
ATOM 1226 O O . ASN A 1 148 ? -3.056 4.184 27.289 1.00 91.94 148 ASN A O 1
ATOM 1230 N N . VAL A 1 149 ? -5.013 3.092 27.197 1.00 92.56 149 VAL A N 1
ATOM 1231 C CA . VAL A 1 149 ? -5.878 4.260 27.343 1.00 92.56 149 VAL A CA 1
ATOM 1232 C C . VAL A 1 149 ? -6.424 4.281 28.761 1.00 92.56 149 VAL A C 1
ATOM 1234 O O . VAL A 1 149 ? -7.106 3.345 29.168 1.00 92.56 149 VAL A O 1
ATOM 1237 N N . GLN A 1 150 ? -6.163 5.365 29.489 1.00 93.06 150 GLN A N 1
ATOM 1238 C CA . GLN A 1 150 ? -6.695 5.590 30.831 1.00 93.06 150 GLN A CA 1
ATOM 1239 C C . GLN A 1 150 ? -7.743 6.697 30.780 1.00 93.06 150 GLN A C 1
ATOM 1241 O O . GLN A 1 150 ? -7.457 7.818 30.359 1.00 93.06 150 GLN A O 1
ATOM 1246 N N . ILE A 1 151 ? -8.964 6.375 31.192 1.00 92.31 151 ILE A N 1
ATOM 1247 C CA . ILE A 1 151 ? -10.094 7.299 31.228 1.00 92.31 151 ILE A CA 1
ATOM 1248 C C . ILE A 1 151 ? -10.365 7.628 32.686 1.00 92.31 151 ILE A C 1
ATOM 1250 O O . ILE A 1 151 ? -10.591 6.732 33.491 1.00 92.31 151 ILE A O 1
ATOM 1254 N N . TYR A 1 152 ? -10.335 8.914 33.027 1.00 94.12 152 TYR A N 1
ATOM 1255 C CA . TYR A 1 152 ? -10.657 9.384 34.368 1.00 94.12 152 TYR A CA 1
ATOM 1256 C C . TYR A 1 152 ? -12.002 10.102 34.378 1.00 94.12 152 TYR A C 1
ATOM 1258 O O . TYR A 1 152 ? -12.186 11.121 33.704 1.00 94.12 152 TYR A O 1
ATOM 1266 N N . THR A 1 153 ? -12.917 9.606 35.201 1.00 94.31 153 THR A N 1
ATOM 1267 C CA . THR A 1 153 ? -14.230 10.211 35.397 1.00 94.31 153 THR A CA 1
ATOM 1268 C C . THR A 1 153 ? -14.175 11.203 36.552 1.00 94.31 153 THR A C 1
ATOM 1270 O O . THR A 1 153 ? -13.686 10.914 37.646 1.00 94.31 153 THR A O 1
ATOM 1273 N N . GLY A 1 154 ? -14.705 12.408 36.332 1.00 93.25 154 GLY A N 1
ATOM 1274 C CA . GLY A 1 154 ? -14.666 13.486 37.321 1.00 93.25 154 GLY A CA 1
ATOM 1275 C C . GLY A 1 154 ? -15.319 13.120 38.663 1.00 93.25 154 GLY A C 1
ATOM 1276 O O . GLY A 1 154 ? -16.122 12.198 38.762 1.00 93.25 154 GLY A O 1
ATOM 1277 N N . LYS A 1 155 ? -15.018 13.891 39.715 1.00 93.62 155 L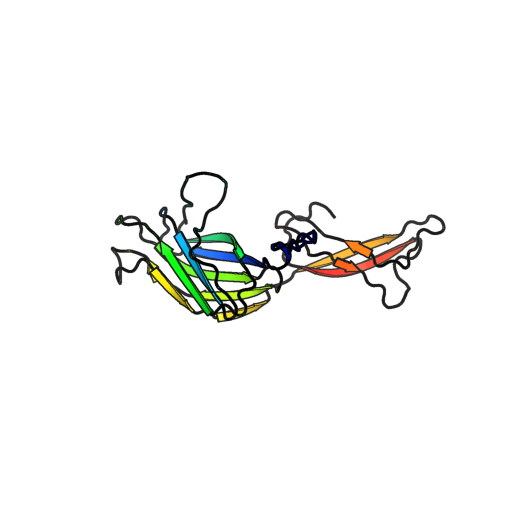YS A N 1
ATOM 1278 C CA . LYS A 1 155 ? -15.527 13.671 41.088 1.00 93.62 155 LYS A CA 1
ATOM 1279 C C . LYS A 1 155 ? -16.799 14.460 41.431 1.00 93.62 155 LYS A C 1
ATOM 1281 O O . LYS A 1 155 ? -17.243 14.431 42.579 1.00 93.62 155 LYS A O 1
ATOM 1286 N N . LYS A 1 156 ? -17.383 15.197 40.481 1.00 94.69 156 LYS A N 1
ATOM 1287 C CA . LYS A 1 156 ? -18.627 15.957 40.707 1.00 94.69 156 LYS A CA 1
ATOM 1288 C C . LYS A 1 156 ? -19.810 14.994 40.881 1.00 94.69 156 LYS A C 1
ATOM 1290 O O . LYS A 1 156 ? -19.748 13.851 40.449 1.00 94.69 156 LYS A O 1
ATOM 1295 N N . ALA A 1 157 ? -20.875 15.408 41.564 1.00 90.56 157 ALA A N 1
ATOM 1296 C CA . ALA A 1 157 ? -22.095 14.601 41.610 1.00 90.56 157 ALA A CA 1
ATOM 1297 C C . ALA A 1 157 ? -22.612 14.332 40.183 1.00 90.56 157 ALA A C 1
ATOM 1299 O O . ALA A 1 157 ? -22.589 15.245 39.357 1.00 90.56 157 ALA A O 1
ATOM 1300 N N . PHE A 1 158 ? -23.056 13.095 39.929 1.00 88.31 158 PHE A N 1
ATOM 1301 C CA . PHE A 1 158 ? -23.605 12.643 38.640 1.00 88.31 158 PHE A CA 1
ATOM 1302 C C . PHE A 1 158 ? -22.636 12.740 37.448 1.00 88.31 158 PHE A C 1
ATOM 1304 O O . PHE A 1 158 ? -23.062 12.947 36.319 1.00 88.31 158 PHE A O 1
ATOM 1311 N N . SER A 1 159 ? -21.328 12.625 37.689 1.00 90.88 159 SER A N 1
ATOM 1312 C CA . SER A 1 159 ? -20.309 12.617 36.630 1.00 90.88 159 SER A CA 1
ATOM 1313 C C . SER A 1 159 ? -20.096 11.255 35.967 1.00 90.88 159 SER A C 1
ATOM 1315 O O . SER A 1 159 ? -19.393 11.207 34.961 1.00 90.88 159 SER A O 1
ATOM 1317 N N . GLY A 1 160 ? -20.645 10.179 36.539 1.00 90.44 160 GLY A N 1
ATOM 1318 C CA . GLY A 1 160 ? -20.597 8.849 35.935 1.00 90.44 160 GLY A CA 1
ATOM 1319 C C . GLY A 1 160 ? -21.472 8.754 34.687 1.00 90.44 160 GLY A C 1
ATOM 1320 O O . GLY A 1 160 ? -22.386 9.563 34.505 1.00 90.44 160 GLY A O 1
ATOM 1321 N N . THR A 1 161 ? -21.190 7.783 33.820 1.00 88.56 161 THR A N 1
ATOM 1322 C CA . THR A 1 161 ? -21.972 7.564 32.598 1.00 88.56 161 THR A CA 1
ATOM 1323 C C . THR A 1 161 ? -22.149 6.084 32.288 1.00 88.56 161 THR A C 1
ATOM 1325 O O . THR A 1 161 ? -21.226 5.296 32.434 1.00 88.56 161 THR A O 1
ATOM 1328 N N . ASP A 1 162 ? -23.336 5.730 31.805 1.00 84.31 162 ASP A N 1
ATOM 1329 C CA . ASP A 1 162 ? -23.684 4.425 31.239 1.00 84.31 162 ASP A CA 1
ATOM 1330 C C . ASP A 1 162 ? -23.594 4.413 29.699 1.00 84.31 162 ASP A C 1
ATOM 1332 O O . ASP A 1 162 ? -23.869 3.403 29.043 1.00 84.31 162 ASP A O 1
ATOM 1336 N N . ALA A 1 163 ? -23.214 5.546 29.098 1.00 83.56 163 ALA A N 1
ATOM 1337 C CA . ALA A 1 163 ? -23.092 5.686 27.661 1.00 83.56 163 ALA A CA 1
ATOM 1338 C C . ALA A 1 163 ? -21.832 4.985 27.139 1.00 83.56 163 ALA A C 1
ATOM 1340 O O . ALA A 1 163 ? -20.785 4.938 27.781 1.00 83.56 163 ALA A O 1
ATOM 1341 N N . THR A 1 164 ? -21.897 4.499 25.898 1.00 83.50 164 THR A N 1
ATOM 1342 C CA . THR A 1 164 ? -20.703 3.988 25.218 1.00 83.50 164 THR A CA 1
ATOM 1343 C C . THR A 1 164 ? -19.743 5.133 24.912 1.00 83.50 164 THR A C 1
ATOM 1345 O O . THR A 1 164 ? -20.038 5.995 24.079 1.00 83.50 164 THR A O 1
ATOM 1348 N N . ILE A 1 165 ? -18.562 5.105 25.525 1.00 89.44 165 ILE A N 1
ATOM 1349 C CA . ILE A 1 165 ? -17.504 6.073 25.242 1.00 89.44 165 ILE A CA 1
ATOM 1350 C C . ILE A 1 165 ? -16.779 5.671 23.959 1.00 89.44 165 ILE A C 1
ATOM 1352 O O . ILE A 1 165 ? -16.473 4.498 23.724 1.00 89.44 165 ILE A O 1
ATOM 1356 N N . CYS A 1 166 ? -16.491 6.655 23.106 1.00 90.06 166 CYS A N 1
ATOM 1357 C CA . CYS A 1 166 ? -15.678 6.447 21.918 1.00 90.06 166 CYS A CA 1
ATOM 1358 C C . CYS A 1 166 ? -14.597 7.517 21.768 1.00 90.06 166 CYS A C 1
ATOM 1360 O O . CYS A 1 166 ? -14.812 8.672 22.119 1.00 90.06 166 CYS A O 1
ATOM 1362 N N . MET A 1 167 ? -13.439 7.127 21.236 1.00 90.94 167 MET A N 1
ATOM 1363 C CA . MET A 1 167 ? -12.285 8.012 21.036 1.00 90.94 167 ME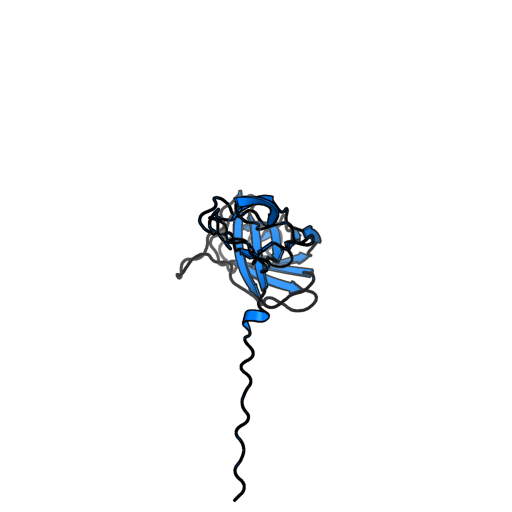T A CA 1
ATOM 1364 C C . MET A 1 167 ? -11.599 7.682 19.714 1.00 90.94 167 MET A C 1
ATOM 1366 O O . MET A 1 167 ? -11.614 6.534 19.274 1.00 90.94 167 MET A O 1
ATOM 1370 N N . THR A 1 168 ? -10.956 8.668 19.102 1.00 91.19 168 THR A N 1
ATOM 1371 C CA . THR A 1 168 ? -10.059 8.454 17.966 1.00 91.19 168 THR A CA 1
ATOM 1372 C C . THR A 1 168 ? -8.713 9.062 18.317 1.00 91.19 168 THR A C 1
ATOM 1374 O O . THR A 1 168 ? -8.622 10.266 18.502 1.00 91.19 168 THR A O 1
ATOM 1377 N N . VAL A 1 169 ? -7.658 8.255 18.394 1.00 90.69 169 VAL A N 1
ATOM 1378 C CA . VAL A 1 169 ? -6.326 8.773 18.731 1.00 90.69 169 VAL A CA 1
ATOM 1379 C C . VAL A 1 169 ? -5.603 9.167 17.451 1.00 90.69 169 VAL A C 1
ATOM 1381 O O . VAL A 1 169 ? -5.547 8.384 16.503 1.00 90.69 169 VAL A O 1
ATOM 1384 N N . PHE A 1 170 ? -5.029 10.368 17.426 1.00 88.31 170 PHE A N 1
ATOM 1385 C CA . PHE A 1 170 ? -4.235 10.896 16.320 1.00 88.31 170 PHE A CA 1
ATOM 1386 C C . PHE A 1 170 ? -2.765 10.993 16.728 1.00 88.31 170 PHE A C 1
ATOM 1388 O O . PHE A 1 170 ? -2.435 11.609 17.741 1.00 88.31 170 PHE A O 1
ATOM 1395 N N . GLY A 1 171 ? -1.874 10.466 15.895 1.00 90.19 171 GLY A N 1
ATOM 1396 C CA . GLY A 1 171 ? -0.430 10.647 15.997 1.00 90.19 171 GLY A CA 1
ATOM 1397 C C . GLY A 1 171 ? 0.199 11.120 14.686 1.00 90.19 171 GLY A C 1
ATOM 1398 O O . GLY A 1 171 ? -0.485 11.374 13.692 1.00 90.19 171 GLY A O 1
ATOM 1399 N N . THR A 1 172 ? 1.523 11.260 14.671 1.00 85.12 172 THR A N 1
ATOM 1400 C CA . THR A 1 172 ? 2.279 11.757 13.507 1.00 85.12 172 THR A CA 1
ATOM 1401 C C . THR A 1 172 ? 2.195 10.852 12.278 1.00 85.12 172 THR A C 1
ATOM 1403 O O . THR A 1 172 ? 2.454 11.312 11.168 1.00 85.12 172 THR A O 1
ATOM 1406 N N . ARG A 1 173 ? 1.812 9.580 12.445 1.00 78.00 173 ARG A N 1
ATOM 1407 C CA . ARG A 1 173 ? 1.690 8.580 11.368 1.00 78.00 173 ARG A CA 1
ATOM 1408 C C . ARG A 1 173 ? 0.244 8.186 11.053 1.00 78.00 173 ARG A C 1
ATOM 1410 O O . ARG A 1 173 ? 0.007 7.227 10.320 1.00 78.00 173 ARG A O 1
ATOM 1417 N N . GLY A 1 174 ? -0.730 8.937 11.564 1.00 81.94 174 GLY A N 1
ATOM 1418 C CA . GLY A 1 174 ? -2.147 8.771 11.245 1.00 81.94 174 GLY A CA 1
ATOM 1419 C C . GLY A 1 174 ? -3.019 8.684 12.489 1.00 81.94 174 GLY A C 1
ATOM 1420 O O . GLY A 1 174 ? -2.638 9.137 13.560 1.00 81.94 174 GLY A O 1
ATOM 1421 N N . ALA A 1 175 ? -4.208 8.107 12.337 1.00 85.31 175 ALA A N 1
ATOM 1422 C CA . ALA A 1 175 ? -5.164 7.945 13.424 1.00 85.31 175 ALA A CA 1
ATOM 1423 C C . ALA A 1 175 ? -5.664 6.504 13.535 1.00 85.31 175 ALA A C 1
ATOM 1425 O O . ALA A 1 175 ? -5.610 5.751 12.550 1.00 85.31 175 ALA A O 1
ATOM 1426 N N . THR A 1 176 ? -6.165 6.146 14.717 1.00 87.31 176 THR A N 1
ATOM 1427 C CA . THR A 1 176 ? -6.957 4.928 14.919 1.00 87.31 176 THR A CA 1
ATOM 1428 C C . THR A 1 176 ? -8.288 5.027 14.174 1.00 87.31 176 THR A C 1
ATOM 1430 O O . THR A 1 176 ? -8.734 6.107 13.785 1.00 87.31 176 THR A O 1
ATOM 1433 N N . ASN A 1 177 ? -8.978 3.897 14.020 1.00 84.69 177 ASN A N 1
ATOM 1434 C CA . ASN A 1 177 ? -10.427 3.938 13.819 1.00 84.69 177 ASN A CA 1
ATOM 1435 C C . ASN A 1 177 ? -11.116 4.438 15.104 1.00 84.69 177 ASN A C 1
ATOM 1437 O O . ASN A 1 177 ? -10.479 4.523 16.157 1.00 84.69 177 ASN A O 1
ATOM 1441 N N . LYS A 1 178 ? -12.418 4.747 15.036 1.00 85.88 178 LYS A N 1
ATOM 1442 C CA . LYS A 1 178 ? -13.201 5.098 16.230 1.00 85.88 178 LYS A CA 1
ATOM 1443 C C . LYS A 1 178 ? -13.200 3.912 17.201 1.00 85.88 178 LYS A C 1
ATOM 1445 O O . LYS A 1 178 ? -13.831 2.888 16.942 1.00 85.88 178 LYS A O 1
ATOM 1450 N N . LEU A 1 179 ? -12.482 4.075 18.304 1.00 89.62 179 LEU A N 1
ATOM 1451 C CA . LEU A 1 179 ? -12.378 3.121 19.396 1.00 89.62 179 LEU A CA 1
ATOM 1452 C C . LEU A 1 179 ? -13.659 3.184 20.212 1.00 89.62 179 LEU A C 1
ATOM 1454 O O . LEU A 1 179 ? -14.169 4.276 20.452 1.00 89.62 179 LEU A O 1
ATOM 1458 N N . LYS A 1 180 ? -14.180 2.033 20.628 1.00 89.19 180 LYS A N 1
ATOM 1459 C CA . LYS A 1 180 ? -15.332 1.942 21.526 1.00 89.19 180 LYS A CA 1
ATOM 1460 C C . LYS A 1 180 ? -14.869 1.306 22.826 1.00 89.19 180 LYS A C 1
ATOM 1462 O O . LYS A 1 180 ? -14.366 0.187 22.804 1.00 89.19 180 LYS A O 1
ATOM 1467 N N . PHE A 1 181 ? -15.059 2.012 23.929 1.00 87.81 181 PHE A N 1
ATOM 1468 C CA . PHE A 1 181 ? -14.757 1.521 25.265 1.00 87.81 181 PHE A CA 1
ATOM 1469 C C . PHE A 1 181 ? -16.062 1.028 25.864 1.00 87.81 181 PHE A C 1
ATOM 1471 O O . PHE A 1 181 ? -16.902 1.813 26.302 1.00 87.81 181 PHE A O 1
ATOM 1478 N N . VAL A 1 182 ? -16.269 -0.280 25.752 1.00 77.56 182 VAL A N 1
ATOM 1479 C CA . VAL A 1 182 ? -17.489 -0.932 26.216 1.00 77.56 182 VAL A CA 1
ATOM 1480 C C . VAL A 1 182 ? -17.283 -1.378 27.653 1.00 77.56 182 VAL A C 1
ATOM 1482 O O . VAL A 1 182 ? -16.290 -2.028 27.986 1.00 77.56 182 VAL A O 1
ATOM 1485 N N . ASP A 1 183 ? -18.241 -1.016 28.489 1.00 77.88 183 ASP A N 1
ATOM 1486 C CA . ASP A 1 183 ? -18.361 -1.508 29.846 1.00 77.88 183 ASP A CA 1
ATOM 1487 C C . ASP A 1 183 ? -19.330 -2.694 29.864 1.00 77.88 183 ASP A C 1
ATOM 1489 O O . ASP A 1 183 ? -20.549 -2.527 29.820 1.00 77.88 183 ASP A O 1
ATOM 1493 N N . HIS A 1 184 ? -18.776 -3.906 29.835 1.00 75.00 184 HIS A N 1
ATOM 1494 C CA . HIS A 1 184 ? -19.570 -5.135 29.826 1.00 75.00 184 HIS A CA 1
ATOM 1495 C C . HIS A 1 184 ? -20.204 -5.439 31.187 1.00 75.00 184 HIS A C 1
ATOM 1497 O O . HIS A 1 184 ? -21.284 -6.028 31.227 1.00 75.00 184 HIS A O 1
ATOM 1503 N N . ASP A 1 185 ? -19.565 -4.997 32.269 1.00 81.44 185 ASP A N 1
ATOM 1504 C CA . ASP A 1 185 ? -19.954 -5.330 33.640 1.00 81.44 185 ASP A CA 1
ATOM 1505 C C . ASP A 1 185 ? -20.773 -4.211 34.304 1.00 81.44 185 ASP A C 1
ATOM 1507 O O . ASP A 1 185 ? -21.325 -4.416 35.384 1.00 81.44 185 ASP A O 1
ATOM 1511 N N . LYS A 1 186 ? -20.918 -3.057 33.632 1.00 77.38 186 LYS A N 1
ATOM 1512 C CA . LYS A 1 186 ? -21.581 -1.842 34.142 1.00 77.38 186 LYS A CA 1
ATOM 1513 C C . LYS A 1 186 ? -20.926 -1.310 35.421 1.00 77.38 186 LYS A C 1
ATOM 1515 O O . LYS A 1 186 ? -21.616 -0.920 36.361 1.00 77.38 186 LYS A O 1
ATOM 1520 N N . THR A 1 187 ? -19.598 -1.360 35.480 1.00 83.62 187 THR A N 1
ATOM 1521 C CA . THR A 1 187 ? -18.801 -0.919 36.637 1.00 83.62 187 THR A CA 1
ATOM 1522 C C . THR A 1 187 ? -17.726 0.106 36.289 1.00 83.62 187 THR A C 1
ATOM 1524 O O . THR A 1 187 ? -16.891 0.415 37.141 1.00 83.62 187 THR A O 1
ATOM 1527 N N . LYS A 1 188 ? -17.666 0.550 35.035 1.00 87.25 188 LYS A N 1
ATOM 1528 C CA . LYS A 1 188 ? -16.665 1.483 34.523 1.00 87.25 188 LYS A CA 1
ATOM 1529 C C . LYS A 1 188 ? -17.288 2.853 34.330 1.00 87.25 188 LYS A C 1
ATOM 1531 O O . LYS A 1 188 ? -18.499 3.004 34.219 1.00 87.25 188 LYS A O 1
ATOM 1536 N N . PHE A 1 189 ? -16.428 3.855 34.229 1.00 91.19 189 PHE A N 1
ATOM 1537 C CA . PHE A 1 189 ? -16.809 5.250 34.064 1.00 91.19 189 PHE A CA 1
ATOM 1538 C C . PHE A 1 189 ? -17.618 5.787 35.243 1.00 91.19 189 PHE A C 1
ATOM 1540 O O . PHE A 1 189 ? -18.410 6.718 35.089 1.00 91.19 189 PHE A O 1
ATOM 1547 N N . GLU A 1 190 ? -17.372 5.252 36.437 1.00 92.62 190 GLU A N 1
ATOM 1548 C CA . GLU A 1 190 ? -18.018 5.706 37.658 1.00 92.62 190 GLU A CA 1
ATOM 1549 C C . GLU A 1 190 ? -17.350 6.954 38.224 1.00 92.62 190 GLU A C 1
ATOM 1551 O O . GLU A 1 190 ? -16.171 7.243 38.007 1.00 92.62 190 GLU A O 1
ATOM 1556 N N . LYS A 1 191 ? -18.117 7.730 38.987 1.00 92.19 191 LYS A N 1
ATOM 1557 C CA . LYS A 1 191 ? -17.646 8.981 39.590 1.00 92.19 191 LYS A CA 1
ATOM 1558 C C . LYS A 1 191 ? -16.322 8.783 40.344 1.00 92.19 191 LYS A C 1
ATOM 1560 O O . LYS A 1 191 ? -16.266 8.094 41.359 1.00 92.19 191 LYS A O 1
ATOM 1565 N N . GLY A 1 192 ? -15.285 9.508 39.923 1.00 91.69 192 GLY A N 1
ATOM 1566 C CA . GLY A 1 192 ? -13.967 9.500 40.560 1.00 91.69 192 GLY A CA 1
ATOM 1567 C C . GLY A 1 192 ? -13.100 8.278 40.246 1.00 91.69 192 GLY A C 1
ATOM 1568 O O . GLY A 1 192 ? -12.028 8.160 40.841 1.00 91.69 192 GLY A O 1
ATOM 1569 N N . GLN A 1 193 ? -13.545 7.399 39.347 1.00 93.00 193 GLN A N 1
ATOM 1570 C CA . GLN A 1 193 ? -12.825 6.205 38.917 1.00 93.00 193 GLN A CA 1
ATOM 1571 C C . GLN A 1 193 ? -11.847 6.519 37.778 1.00 93.00 193 GLN A C 1
ATOM 1573 O O . GLN A 1 193 ? -12.027 7.470 37.012 1.00 93.00 193 GLN A O 1
ATOM 1578 N N . MET A 1 194 ? -10.804 5.695 37.686 1.00 93.81 194 MET A N 1
ATOM 1579 C CA . MET A 1 194 ? -9.926 5.613 36.527 1.00 93.81 194 MET A CA 1
ATOM 1580 C C . MET A 1 194 ? -10.032 4.213 35.929 1.00 93.81 194 MET A C 1
ATOM 1582 O O . MET A 1 194 ? -9.790 3.230 36.628 1.00 93.81 194 MET A O 1
ATOM 1586 N N . ASP A 1 195 ? -10.350 4.142 34.644 1.00 92.75 195 ASP A N 1
ATOM 1587 C CA . ASP A 1 195 ? -10.525 2.900 33.904 1.00 92.75 195 ASP A CA 1
ATOM 1588 C C . ASP A 1 195 ? -9.458 2.774 32.820 1.00 92.75 195 ASP A C 1
ATOM 1590 O O . ASP A 1 195 ? -9.267 3.688 32.015 1.00 92.75 195 ASP A O 1
ATOM 1594 N N . SER A 1 196 ? -8.776 1.630 32.784 1.00 91.69 196 SER A N 1
ATOM 1595 C CA . SER A 1 196 ? -7.720 1.341 31.810 1.00 91.69 196 SER A CA 1
ATOM 1596 C C . SER A 1 196 ? -8.203 0.365 30.743 1.00 91.69 196 SER A C 1
ATOM 1598 O O . SER A 1 196 ? -8.858 -0.636 31.044 1.00 91.69 196 SER A O 1
ATOM 1600 N N . PHE A 1 197 ? -7.835 0.636 29.495 1.00 90.88 197 PHE A N 1
ATOM 1601 C CA . PHE A 1 197 ? -8.176 -0.183 28.340 1.00 90.88 197 PHE A CA 1
ATOM 1602 C C . PHE A 1 197 ? -6.965 -0.353 27.436 1.00 90.88 197 PHE A C 1
ATOM 1604 O O . PHE A 1 197 ? -6.352 0.628 27.019 1.00 90.88 197 PHE A O 1
ATOM 1611 N N . ASP A 1 198 ? -6.678 -1.596 27.077 1.00 89.88 198 ASP A N 1
ATOM 1612 C CA . ASP A 1 198 ? -5.675 -1.903 26.071 1.00 89.88 198 ASP A CA 1
ATOM 1613 C C . ASP A 1 198 ? -6.320 -1.900 24.690 1.00 89.88 198 ASP A C 1
ATOM 1615 O O . ASP A 1 198 ? -7.298 -2.603 24.425 1.00 89.88 198 ASP A O 1
ATOM 1619 N N . VAL A 1 199 ? -5.775 -1.074 23.802 1.00 88.62 199 VAL A N 1
ATOM 1620 C CA . VAL A 1 199 ? -6.291 -0.887 22.452 1.00 88.62 199 VAL A CA 1
ATOM 1621 C C . VAL A 1 199 ? -5.215 -1.222 21.440 1.00 88.62 199 VAL A C 1
ATOM 1623 O O . VAL A 1 199 ? -4.178 -0.567 21.386 1.00 88.62 199 VAL A O 1
ATOM 1626 N N . SER A 1 200 ? -5.483 -2.198 20.579 1.00 87.19 200 SER A N 1
ATOM 1627 C CA . SER A 1 200 ? -4.600 -2.508 19.458 1.00 87.19 200 SER A CA 1
ATOM 1628 C C . SER A 1 200 ? -4.864 -1.583 18.271 1.00 87.19 200 SER A C 1
ATOM 1630 O O . SER A 1 200 ? -6.001 -1.425 17.829 1.00 87.19 200 SER A O 1
ATOM 1632 N N . SER A 1 201 ? -3.807 -0.982 17.733 1.00 86.56 201 SER A N 1
ATOM 1633 C CA . SER A 1 201 ? -3.853 -0.189 16.504 1.00 86.56 201 SER A CA 1
ATOM 1634 C C . SER A 1 201 ? -2.510 -0.248 15.780 1.00 86.56 201 SER A C 1
ATOM 1636 O O . SER A 1 201 ? -1.480 -0.547 16.377 1.00 86.56 201 SER A O 1
ATOM 1638 N N . LYS A 1 202 ? -2.491 0.101 14.490 1.00 84.94 202 LYS A N 1
ATOM 1639 C CA . LYS A 1 202 ? -1.248 0.437 13.779 1.00 84.94 202 LYS A CA 1
ATOM 1640 C C . LYS A 1 202 ? -0.412 1.454 14.571 1.00 84.94 202 LYS A C 1
ATOM 1642 O O . LYS A 1 202 ? -0.980 2.305 15.258 1.00 84.94 202 LYS A O 1
ATOM 1647 N N . ASN A 1 203 ? 0.905 1.429 14.367 1.00 86.38 203 ASN A N 1
ATOM 1648 C CA . ASN A 1 203 ? 1.823 2.440 14.894 1.00 86.38 203 ASN A CA 1
ATOM 1649 C C . ASN A 1 203 ? 1.390 3.855 14.458 1.00 86.38 203 ASN A C 1
ATOM 1651 O O . ASN A 1 203 ? 1.388 4.179 13.267 1.00 86.38 203 ASN A O 1
ATOM 1655 N N . LEU A 1 204 ? 1.021 4.693 15.428 1.00 86.56 204 LEU A N 1
ATOM 1656 C CA . LEU A 1 204 ? 0.572 6.070 15.212 1.00 86.56 204 LEU A CA 1
ATOM 1657 C C . LEU A 1 204 ? 1.726 7.080 15.233 1.00 86.56 204 LEU A C 1
ATOM 1659 O O . LEU A 1 204 ? 1.508 8.256 14.946 1.00 86.56 204 LEU A O 1
ATOM 1663 N N . GLY A 1 205 ? 2.954 6.642 15.521 1.00 86.75 205 GLY A N 1
ATOM 1664 C CA . GLY A 1 205 ? 4.077 7.532 15.801 1.00 86.75 205 GLY A CA 1
ATOM 1665 C C . GLY A 1 205 ? 3.880 8.295 17.114 1.00 86.75 205 GLY A C 1
ATOM 1666 O O . GLY A 1 205 ? 3.268 7.789 18.051 1.00 86.75 205 GLY A O 1
ATOM 1667 N N . GLU A 1 206 ? 4.389 9.524 17.184 1.00 88.19 206 GLU A N 1
ATOM 1668 C CA . GLU A 1 206 ? 4.164 10.398 18.341 1.00 88.19 206 GLU A CA 1
ATOM 1669 C C . GLU A 1 206 ? 2.687 10.792 18.414 1.00 88.19 206 GLU A C 1
ATOM 1671 O O . GLU A 1 206 ? 2.144 11.328 17.443 1.00 88.19 206 GLU A O 1
ATOM 1676 N N . LEU A 1 207 ? 2.044 10.568 19.559 1.00 92.06 207 LEU A N 1
ATOM 1677 C CA . LEU A 1 207 ? 0.652 10.960 19.774 1.00 92.06 207 LEU A CA 1
ATOM 1678 C C . LEU A 1 207 ? 0.528 12.488 19.827 1.00 92.06 207 LEU A C 1
ATOM 1680 O O . LEU A 1 207 ? 1.352 13.176 20.425 1.00 92.06 207 LEU A O 1
ATOM 1684 N N . ARG A 1 208 ? -0.501 13.026 19.170 1.00 87.50 208 ARG A N 1
ATOM 1685 C CA . ARG A 1 208 ? -0.702 14.471 18.985 1.00 87.50 208 ARG A CA 1
ATOM 1686 C C . ARG A 1 208 ? -1.997 14.971 19.611 1.00 87.50 208 ARG A C 1
ATOM 1688 O O . ARG A 1 208 ? -1.985 16.042 20.206 1.00 87.50 208 ARG A O 1
ATOM 1695 N N . ARG A 1 209 ? -3.104 14.240 19.450 1.00 89.44 209 ARG A N 1
ATOM 1696 C CA . ARG A 1 209 ? -4.407 14.581 20.049 1.00 89.44 209 ARG A CA 1
ATOM 1697 C C . ARG A 1 209 ? -5.343 13.377 20.110 1.00 89.44 209 ARG A C 1
ATOM 1699 O O . ARG A 1 209 ? -5.115 12.383 19.419 1.00 89.44 209 ARG A O 1
ATOM 1706 N N . ILE A 1 210 ? -6.405 13.530 20.891 1.00 83.44 210 ILE A N 1
ATOM 1707 C CA . ILE A 1 210 ? -7.548 12.618 21.018 1.00 83.44 210 ILE A CA 1
ATOM 1708 C C . ILE A 1 210 ? -8.840 13.310 20.585 1.00 83.44 210 ILE A C 1
ATOM 1710 O O . ILE A 1 210 ? -8.848 14.564 20.593 1.00 83.44 210 ILE A O 1
#

Foldseek 3Di:
DDDDDDPDDDPDPCVVQKWKKKKKWFFADAKAQFWKWKKWAAPPDIDHTDTDDDDDDDGGDIGGHRDIDIDIDIDGCRHHIFKMKMFGPDQDPNGKTQTQWMWMARQVVQWIWIWGDRDIQACNDDPNHRMDITTTDGDGGDDWDKDKDKDFFEQDPPSADPDWDWDWWAAPQGIFDTDTDDDPPSPPRDHGDIDIDIDIHPDRHGTDGD

Sequence (210 aa):
MPTLKKKEEVEVDTTLYERLYKVDVYTGESGINANVHITIKGSRDELPKTQLKKGRGSMNFIFMRETKETFYLKAPFLGELEIATIEHDGLQQTHKWYLEKIIITDVKSEQVWEFECFNWLSLHIKDYRIKRDLFGKKTGKAALEVYNVQIYTGKKAFSGTDATICMTVFGTRGATNKLKFVDHDKTKFEKGQMDSFDVSSKNLGELRRI

Organism: Mytilus galloprovincialis (NCBI:txid29158)

InterPro domains:
  IPR001024 PLAT/LH2 domain [PF01477] (21-123)
  IPR001024 PLAT/LH2 domain [PF01477] (147-208)
  IPR001024 PLAT/LH2 domain [PS50095] (19-135)
  IPR001024 PLAT/LH2 domain [PS50095] (145-210)
  IPR001024 PLAT/LH2 domain [SM00308] (19-137)
  IPR036392 PLAT/LH2 domain superfamily [SSF49723] (21-127)
  IPR036392 PLAT/LH2 domain superfamily [SSF49723] (145-210)
  IPR052970 Inner ear hair cell lipoxygenase homology domain-containing protein [PTHR45901] (16-127)